Protein AF-A0A7Y4YP72-F1 (afdb_monomer)

Secondary structure (DSSP, 8-state):
-------------------PPPTHHHHHHHHHHHHHHTS---EEEGGGGGGEE----TTEEEEEEEEEE-TT-PBP-TTT--EESSS--TTSPPPEEEEEEEEEEEEEEEEEEE-STT-EEEEEE----SSS-GGGGGGSEEEE--HHHHHHHTPPP---GGG-EEEEEEEEEEEEES-EEEESSSTT-EEE-SEEEEEEEPPPEEEEEE-

Sequence (211 aa):
MKYFEIAIFLILAVVNTVVYAEGSKCDDLSSELSKRSQRPVPCYCGKSLSNLEVTTPQGLHVEAVCGLRDSSGRWIDLAKEHASLDHYDKDGNMLMGTIYLAGQIALTGSAGMVPSDSGTLSFSSKCDMPNEPAFLRNFCEFKLGSDADYNKLGGPKPSYERGMKCWWSLDISINFIDPIVSLDETDGAGTYARNIIVIKKSEPVFGACYQ

Solvent-accessible surface area (backbone atoms only — not comparable to full-atom values): 12197 Å² total; per-residue (Å²): 140,83,87,82,85,81,85,81,82,82,79,81,78,79,78,80,76,78,80,60,64,66,70,62,59,41,55,53,52,26,53,55,52,15,62,76,68,74,44,91,40,60,55,38,44,45,79,37,46,76,32,53,47,67,69,63,62,79,57,45,44,84,52,33,43,28,48,40,18,46,85,87,67,48,75,61,53,44,83,80,40,77,46,51,49,37,50,59,49,100,86,69,44,61,57,28,27,40,38,36,30,42,50,42,41,80,47,56,32,39,36,30,47,49,96,50,101,82,54,51,34,34,35,37,37,83,70,93,62,95,85,58,49,54,46,53,61,48,70,32,42,33,52,50,86,45,75,68,56,46,59,64,71,63,56,82,71,84,56,61,78,87,63,29,54,59,32,36,38,26,50,32,33,36,34,37,30,40,38,37,38,31,38,60,97,52,96,75,38,44,20,33,59,75,40,75,44,76,78,47,70,54,77,74,48,75,56,69,66,45,118

Structure (mmCIF, N/CA/C/O backbone):
data_AF-A0A7Y4YP72-F1
#
_entry.id   AF-A0A7Y4YP72-F1
#
loop_
_atom_site.group_PDB
_atom_site.id
_atom_site.type_symbol
_atom_site.label_atom_id
_atom_site.label_alt_id
_atom_site.label_comp_id
_atom_site.label_asym_id
_atom_site.label_entity_id
_atom_site.label_seq_id
_atom_site.pdbx_PDB_ins_code
_atom_site.Cartn_x
_atom_site.Cartn_y
_atom_site.Cartn_z
_atom_site.occupancy
_atom_site.B_iso_or_equiv
_atom_site.auth_seq_id
_atom_site.auth_comp_id
_atom_site.auth_asym_id
_atom_site.auth_atom_id
_atom_site.pdbx_PDB_model_num
ATOM 1 N N . MET A 1 1 ? -60.591 -38.729 -21.364 1.00 38.53 1 MET A N 1
ATOM 2 C CA . MET A 1 1 ? -59.134 -38.608 -21.145 1.00 38.53 1 MET A CA 1
ATOM 3 C C . MET A 1 1 ? -58.861 -37.233 -20.558 1.00 38.53 1 MET A C 1
ATOM 5 O O . MET A 1 1 ? -59.172 -36.253 -21.217 1.00 38.53 1 MET A O 1
ATOM 9 N N . LYS A 1 2 ? -58.400 -37.155 -19.304 1.00 35.50 2 LYS A N 1
ATOM 10 C CA . LYS A 1 2 ? -58.004 -35.903 -18.638 1.00 35.50 2 LYS A CA 1
ATOM 11 C C . LYS A 1 2 ? -56.477 -35.894 -18.569 1.00 35.50 2 LYS A C 1
ATOM 13 O O . LYS A 1 2 ? -55.914 -36.814 -17.983 1.00 35.50 2 LYS A O 1
ATOM 18 N N . TYR A 1 3 ? -55.836 -34.917 -19.200 1.00 42.16 3 TYR A N 1
ATOM 19 C CA . TYR A 1 3 ? -54.393 -34.711 -19.104 1.00 42.16 3 TYR A CA 1
ATOM 20 C C . TYR A 1 3 ? -54.093 -33.933 -17.820 1.00 42.16 3 TYR A C 1
ATOM 22 O O . TYR A 1 3 ? -54.729 -32.919 -17.542 1.00 42.16 3 TYR A O 1
ATOM 30 N N . PHE A 1 4 ? -53.182 -34.471 -17.014 1.00 43.34 4 PHE A N 1
ATOM 31 C CA . PHE A 1 4 ? -52.672 -33.872 -15.784 1.00 43.34 4 PHE A CA 1
ATOM 32 C C . PHE A 1 4 ? -51.409 -33.087 -16.164 1.00 43.34 4 PHE A C 1
ATOM 34 O O . PHE A 1 4 ? -50.413 -33.695 -16.551 1.00 43.34 4 PHE A O 1
ATOM 41 N N . GLU A 1 5 ? -51.453 -31.757 -16.107 1.00 45.88 5 GLU A N 1
ATOM 42 C CA . GLU A 1 5 ? -50.255 -30.924 -16.238 1.00 45.88 5 GLU A CA 1
ATOM 43 C C . GLU A 1 5 ? -49.560 -30.822 -14.877 1.00 45.88 5 GLU A C 1
ATOM 45 O O . GLU A 1 5 ? -50.151 -30.380 -13.891 1.00 45.88 5 GLU A O 1
ATOM 50 N N . ILE A 1 6 ? -48.302 -31.258 -14.815 1.00 50.72 6 ILE A N 1
ATOM 51 C CA . ILE A 1 6 ? -47.431 -31.089 -13.651 1.00 50.72 6 ILE A CA 1
ATOM 52 C C . ILE A 1 6 ? -46.574 -29.851 -13.916 1.00 50.72 6 ILE A C 1
ATOM 54 O O . ILE A 1 6 ? -45.672 -29.880 -14.751 1.00 50.72 6 ILE A O 1
ATOM 58 N N . ALA A 1 7 ? -46.859 -28.760 -13.207 1.00 49.06 7 ALA A N 1
ATOM 59 C CA . ALA A 1 7 ? -46.016 -27.571 -13.201 1.00 49.06 7 ALA A CA 1
ATOM 60 C C . ALA A 1 7 ? -44.779 -27.820 -12.320 1.00 49.06 7 ALA A C 1
ATOM 62 O O . ALA A 1 7 ? -44.888 -27.968 -11.102 1.00 49.06 7 ALA A O 1
ATOM 63 N N . ILE A 1 8 ? -43.597 -27.872 -12.936 1.00 50.47 8 ILE A N 1
ATOM 64 C CA . ILE A 1 8 ? -42.309 -27.941 -12.237 1.00 50.47 8 ILE A CA 1
ATOM 65 C C . ILE A 1 8 ? -41.886 -26.509 -11.894 1.00 50.47 8 ILE A C 1
ATOM 67 O O . ILE A 1 8 ? -41.457 -25.752 -12.762 1.00 50.47 8 ILE A O 1
ATOM 71 N N . PHE A 1 9 ? -42.006 -26.135 -10.621 1.00 46.00 9 PHE A N 1
ATOM 72 C CA . PHE A 1 9 ? -41.405 -24.911 -10.092 1.00 46.00 9 PHE A CA 1
ATOM 73 C C . PHE A 1 9 ? -39.895 -25.123 -9.924 1.00 46.00 9 PHE A C 1
ATOM 75 O O . PHE A 1 9 ? -39.442 -25.789 -8.995 1.00 46.00 9 PHE A O 1
ATOM 82 N N . LEU A 1 10 ? -39.111 -24.550 -10.837 1.00 40.81 10 LEU A N 1
ATOM 83 C CA . LEU A 1 10 ? -37.662 -24.421 -10.706 1.00 40.81 10 LEU A CA 1
ATOM 84 C C . LEU A 1 10 ? -37.359 -23.327 -9.673 1.00 40.81 10 LEU A C 1
ATOM 86 O O . LEU A 1 10 ? -37.404 -22.135 -9.970 1.00 40.81 10 LEU A O 1
ATOM 90 N N . ILE A 1 11 ? -37.070 -23.736 -8.439 1.00 52.22 11 ILE A N 1
ATOM 91 C CA . ILE A 1 11 ? -36.527 -22.847 -7.411 1.00 52.22 11 ILE A CA 1
ATOM 92 C C . ILE A 1 11 ? -35.049 -22.625 -7.753 1.00 52.22 11 ILE A C 1
ATOM 94 O O . ILE A 1 11 ? -34.207 -23.480 -7.479 1.00 52.22 11 ILE A O 1
ATOM 98 N N . LEU A 1 12 ? -34.725 -21.485 -8.374 1.00 42.19 12 LEU A N 1
ATOM 99 C CA . LEU A 1 12 ? -33.347 -20.997 -8.435 1.00 42.19 12 LEU A CA 1
ATOM 100 C C . LEU A 1 12 ? -32.916 -20.620 -7.013 1.00 42.19 12 LEU A C 1
ATOM 102 O O . LEU A 1 12 ? -33.231 -19.541 -6.513 1.00 42.19 12 LEU A O 1
ATOM 106 N N . ALA A 1 13 ? -32.198 -21.525 -6.351 1.00 46.31 13 ALA A N 1
ATOM 107 C CA . ALA A 1 13 ? -31.455 -21.197 -5.147 1.00 46.31 13 ALA A CA 1
ATOM 108 C C . ALA A 1 13 ? -30.316 -20.242 -5.533 1.00 46.31 13 ALA A C 1
ATOM 110 O O . ALA A 1 13 ? -29.291 -20.659 -6.070 1.00 46.31 13 ALA A O 1
ATOM 111 N N . VAL A 1 14 ? -30.509 -18.946 -5.284 1.00 45.19 14 VAL A N 1
ATOM 112 C CA . VAL A 1 14 ? -29.429 -17.957 -5.315 1.00 45.19 14 VAL A CA 1
ATOM 113 C C . VAL A 1 14 ? -28.539 -18.250 -4.111 1.00 45.19 14 VAL A C 1
ATOM 115 O O . VAL A 1 14 ? -28.816 -17.825 -2.990 1.00 45.19 14 VAL A O 1
ATOM 118 N N . VAL A 1 15 ? -27.500 -19.056 -4.322 1.00 43.84 15 VAL A N 1
ATOM 119 C CA . VAL A 1 15 ? -26.475 -19.298 -3.308 1.00 43.84 15 VAL A CA 1
ATOM 120 C C . VAL A 1 15 ? -25.632 -18.028 -3.221 1.00 43.84 15 VAL A C 1
ATOM 122 O O . VAL A 1 15 ? -24.674 -17.851 -3.966 1.00 43.84 15 VAL A O 1
ATOM 125 N N . ASN A 1 16 ? -26.008 -17.117 -2.322 1.00 40.22 16 ASN A N 1
ATOM 126 C CA . ASN A 1 16 ? -25.132 -16.029 -1.897 1.00 40.22 16 ASN A CA 1
ATOM 127 C C . ASN A 1 16 ? -23.992 -16.648 -1.081 1.00 40.22 16 ASN A C 1
ATOM 129 O O . ASN A 1 16 ? -24.070 -16.738 0.145 1.00 40.22 16 ASN A O 1
ATOM 133 N N . THR A 1 17 ? -22.941 -17.124 -1.748 1.00 43.38 17 THR A N 1
ATOM 134 C CA . THR A 1 17 ? -21.686 -17.438 -1.067 1.00 43.38 17 THR A CA 1
ATOM 135 C C . THR A 1 17 ? -21.068 -16.118 -0.634 1.00 43.38 17 THR A C 1
ATOM 137 O O . THR A 1 17 ? -20.345 -15.476 -1.392 1.00 43.38 17 THR A O 1
ATOM 140 N N . VAL A 1 18 ? -21.387 -15.682 0.584 1.00 42.56 18 VAL A N 1
ATOM 141 C CA . VAL A 1 18 ? -20.596 -14.658 1.257 1.00 42.56 18 VAL A CA 1
ATOM 142 C C . VAL A 1 18 ? -19.264 -15.322 1.577 1.00 42.56 18 VAL A C 1
ATOM 144 O O . VAL A 1 18 ? -19.146 -16.065 2.552 1.00 42.56 18 VAL A O 1
ATOM 147 N N . VAL A 1 19 ? -18.293 -15.147 0.684 1.00 42.16 19 VAL A N 1
ATOM 148 C CA . VAL A 1 19 ? -16.918 -15.596 0.893 1.00 42.16 19 VAL A CA 1
ATOM 149 C C . VAL A 1 19 ? -16.330 -14.671 1.953 1.00 42.16 19 VAL A C 1
ATOM 151 O O . VAL A 1 19 ? -15.772 -13.622 1.655 1.00 42.16 19 VAL A O 1
ATOM 154 N N . TYR A 1 20 ? -16.556 -15.012 3.219 1.00 47.16 20 TYR A N 1
ATOM 155 C CA . TYR A 1 20 ? -15.793 -14.441 4.317 1.00 47.16 20 TYR A CA 1
ATOM 156 C C . TYR A 1 20 ? -14.368 -14.980 4.192 1.00 47.16 20 TYR A C 1
ATOM 158 O O . TYR A 1 20 ? -14.180 -16.194 4.138 1.00 47.16 20 TYR A O 1
ATOM 166 N N . ALA A 1 21 ? -13.387 -14.084 4.117 1.00 46.00 21 ALA A N 1
ATOM 167 C CA . ALA A 1 21 ? -11.979 -14.450 4.173 1.00 46.00 21 ALA A CA 1
ATOM 168 C C . ALA A 1 21 ? -11.681 -15.333 5.401 1.00 46.00 21 ALA A C 1
ATOM 170 O O . ALA A 1 21 ? -12.278 -15.154 6.469 1.00 46.00 21 ALA A O 1
ATOM 171 N N . GLU A 1 22 ? -10.779 -16.303 5.233 1.00 55.03 22 GLU A N 1
ATOM 172 C CA . GLU A 1 22 ? -10.378 -17.251 6.274 1.00 55.03 22 GLU A CA 1
ATOM 173 C C . GLU A 1 22 ? -9.707 -16.520 7.448 1.00 55.03 22 GLU A C 1
ATOM 175 O O . GLU A 1 22 ? -8.782 -15.730 7.260 1.00 55.03 22 GLU A O 1
ATOM 180 N N . GLY A 1 23 ? -10.133 -16.812 8.684 1.00 60.12 23 GLY A N 1
ATOM 181 C CA . GLY A 1 23 ? -9.561 -16.212 9.901 1.00 60.12 23 GLY A CA 1
ATOM 182 C C . GLY A 1 23 ? -8.045 -16.413 10.068 1.00 60.12 23 GLY A C 1
ATOM 183 O O . GLY A 1 23 ? -7.411 -15.642 10.782 1.00 60.12 23 GLY A O 1
ATOM 184 N N . SER A 1 24 ? -7.455 -17.372 9.346 1.00 70.62 24 SER A N 1
ATOM 185 C CA . SER A 1 24 ? -6.017 -17.668 9.333 1.00 70.62 24 SER A CA 1
ATOM 186 C C . SER A 1 24 ? -5.148 -16.468 8.945 1.00 70.62 24 SER A C 1
ATOM 188 O O . SER A 1 24 ? -4.101 -16.262 9.554 1.00 70.62 24 SER A O 1
ATOM 190 N N . LYS A 1 25 ? -5.582 -15.620 7.997 1.00 71.19 25 LYS A N 1
ATOM 191 C CA . LYS A 1 25 ? -4.775 -14.456 7.584 1.00 71.19 25 LYS A CA 1
ATOM 192 C C . LYS A 1 25 ? -4.643 -13.399 8.680 1.00 71.19 25 LYS A C 1
ATOM 194 O O . LYS A 1 25 ? -3.589 -12.775 8.794 1.00 71.19 25 LYS A O 1
ATOM 199 N N . CYS A 1 26 ? -5.686 -13.198 9.486 1.00 82.88 26 CYS A N 1
ATOM 200 C CA . CYS A 1 26 ? -5.628 -12.271 10.618 1.00 82.88 26 CYS A CA 1
ATOM 201 C C . CYS A 1 26 ? -4.643 -12.754 11.684 1.00 82.88 26 CYS A C 1
ATOM 203 O O . CYS A 1 26 ? -3.882 -11.946 12.215 1.00 82.88 26 CYS A O 1
ATOM 205 N N . ASP A 1 27 ? -4.640 -14.055 11.973 1.00 82.38 27 ASP A N 1
ATOM 206 C CA . ASP A 1 27 ? -3.751 -14.648 12.973 1.00 82.38 27 ASP A CA 1
ATOM 207 C C . ASP A 1 27 ? -2.282 -14.557 12.537 1.00 82.38 27 ASP A C 1
ATOM 209 O O . ASP A 1 27 ? -1.423 -14.151 13.326 1.00 82.38 27 ASP A O 1
ATOM 213 N N . ASP A 1 28 ? -1.999 -14.851 11.265 1.00 83.19 28 ASP A N 1
ATOM 214 C CA . ASP A 1 28 ? -0.654 -14.748 10.693 1.00 83.19 28 ASP A CA 1
ATOM 215 C C . ASP A 1 28 ? -0.127 -13.303 10.743 1.00 83.19 28 ASP A C 1
ATOM 217 O O . ASP A 1 28 ? 0.968 -13.053 11.261 1.00 83.19 28 ASP A O 1
ATOM 221 N N . LEU A 1 29 ? -0.926 -12.338 10.270 1.00 81.38 29 LEU A N 1
ATOM 222 C CA . LEU A 1 29 ? -0.564 -10.916 10.261 1.00 81.38 29 LEU A CA 1
ATOM 223 C C . LEU A 1 29 ? -0.422 -10.354 11.679 1.00 81.38 29 LEU A C 1
ATOM 225 O O . LEU A 1 29 ? 0.556 -9.664 11.979 1.00 81.38 29 LEU A O 1
ATOM 229 N N . SER A 1 30 ? -1.359 -10.678 12.574 1.00 83.94 30 SER A N 1
ATOM 230 C CA . SER A 1 30 ? -1.285 -10.280 13.982 1.00 83.94 30 SER A CA 1
ATOM 231 C C . SER A 1 30 ? -0.013 -10.813 14.634 1.00 83.94 30 SER A C 1
ATOM 233 O O . SER A 1 30 ? 0.691 -10.062 15.313 1.00 83.94 30 SER A O 1
ATOM 235 N N . SER A 1 31 ? 0.333 -12.081 14.397 1.00 84.31 31 SER A N 1
ATOM 236 C CA . SER A 1 31 ? 1.541 -12.708 14.939 1.00 84.31 31 SER A CA 1
ATOM 237 C C . SER A 1 31 ? 2.815 -12.029 14.437 1.00 84.31 31 SER A C 1
ATOM 239 O O . SER A 1 31 ? 3.716 -11.731 15.228 1.00 84.31 31 SER A O 1
ATOM 241 N N . GLU A 1 32 ? 2.895 -11.729 13.139 1.00 84.06 32 GLU A N 1
ATOM 242 C CA . GLU A 1 32 ? 4.040 -11.029 12.554 1.00 84.06 32 GLU A CA 1
ATOM 243 C C . GLU A 1 32 ? 4.217 -9.625 13.151 1.00 84.06 32 GLU A C 1
ATOM 245 O O . GLU A 1 32 ? 5.300 -9.278 13.636 1.00 84.06 32 GLU A O 1
ATOM 250 N N . LEU A 1 33 ? 3.147 -8.830 13.170 1.00 82.19 33 LEU A N 1
ATOM 251 C CA . LEU A 1 33 ? 3.175 -7.464 13.695 1.00 82.19 33 LEU A CA 1
ATOM 252 C C . LEU A 1 33 ? 3.440 -7.439 15.204 1.00 82.19 33 LEU A C 1
ATOM 254 O O . LEU A 1 33 ? 4.159 -6.565 15.703 1.00 82.19 33 LEU A O 1
ATOM 258 N N . SER A 1 34 ? 2.928 -8.427 15.938 1.00 84.31 34 SER A N 1
ATOM 259 C CA . SER A 1 34 ? 3.156 -8.540 17.379 1.00 84.31 34 SER A CA 1
ATOM 260 C C . SER A 1 34 ? 4.609 -8.871 17.714 1.00 84.31 34 SER A C 1
ATOM 262 O O . SER A 1 34 ? 5.154 -8.349 18.686 1.00 84.31 34 SER A O 1
ATOM 264 N N . LYS A 1 35 ? 5.284 -9.682 16.885 1.00 85.19 35 LYS A N 1
ATOM 265 C CA . LYS A 1 35 ? 6.726 -9.947 17.027 1.00 85.19 35 LYS A CA 1
ATO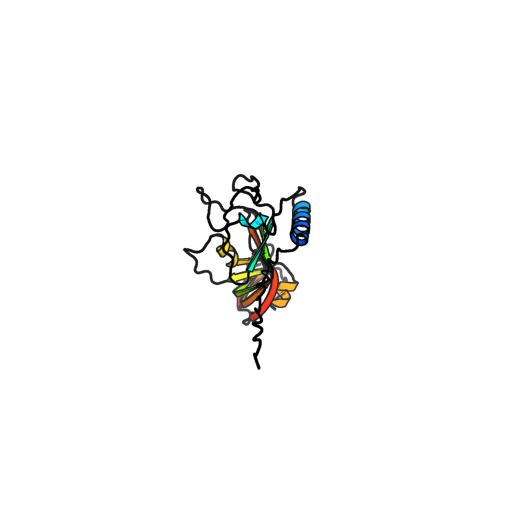M 266 C C . LYS A 1 35 ? 7.555 -8.686 16.810 1.00 85.19 35 LYS A C 1
ATOM 268 O O . LYS A 1 35 ? 8.462 -8.420 17.594 1.00 85.19 35 LYS A O 1
ATOM 273 N N . ARG A 1 36 ? 7.232 -7.897 15.779 1.00 79.31 36 ARG A N 1
ATOM 274 C CA . ARG A 1 36 ? 7.950 -6.648 15.469 1.00 79.31 36 ARG A CA 1
ATOM 275 C C . ARG A 1 36 ? 7.774 -5.597 16.565 1.00 79.31 36 ARG A C 1
ATOM 277 O O . ARG A 1 36 ? 8.739 -4.952 16.955 1.00 79.31 36 ARG A O 1
ATOM 284 N N . SER A 1 37 ? 6.555 -5.450 17.078 1.00 78.06 37 SER A N 1
ATOM 285 C CA . SER A 1 37 ? 6.216 -4.452 18.102 1.00 78.06 37 SER A CA 1
ATOM 286 C C . SER A 1 37 ? 6.459 -4.913 19.545 1.00 78.06 37 SER A C 1
ATOM 288 O O . SER A 1 37 ? 6.296 -4.121 20.474 1.00 78.06 37 SER A O 1
ATOM 290 N N . GLN A 1 38 ? 6.832 -6.183 19.745 1.00 84.62 38 GLN A N 1
ATOM 291 C CA . GLN A 1 38 ? 6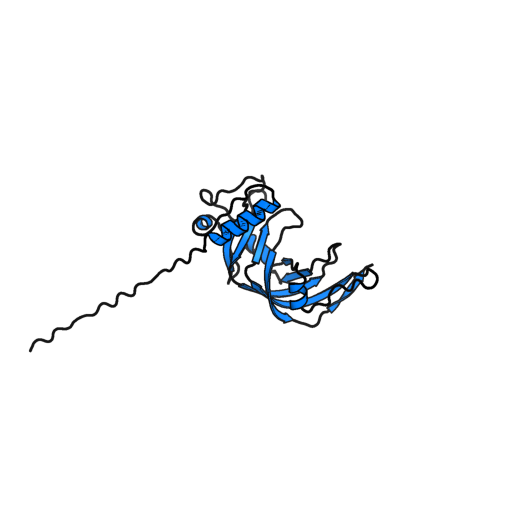.979 -6.837 21.052 1.00 84.62 38 GLN A CA 1
ATOM 292 C C . GLN A 1 38 ? 5.714 -6.768 21.932 1.00 84.62 38 GLN A C 1
ATOM 294 O O . GLN A 1 38 ? 5.793 -6.877 23.158 1.00 84.62 38 GLN A O 1
ATOM 299 N N . ARG A 1 39 ? 4.536 -6.564 21.329 1.00 83.56 39 ARG A N 1
ATOM 300 C CA . ARG A 1 39 ? 3.240 -6.445 22.014 1.00 83.56 39 ARG A CA 1
ATOM 301 C C . ARG A 1 39 ? 2.123 -7.012 21.138 1.00 83.56 39 ARG A C 1
ATOM 303 O O . ARG A 1 39 ? 2.249 -6.945 19.924 1.00 83.56 39 ARG A O 1
ATOM 310 N N . PRO A 1 40 ? 1.016 -7.515 21.711 1.00 86.50 40 PRO A N 1
ATOM 311 C CA . PRO A 1 40 ? -0.136 -7.926 20.915 1.00 86.50 40 PRO A CA 1
ATOM 312 C C . PRO A 1 40 ? -0.688 -6.767 20.076 1.00 86.50 40 PRO A C 1
ATOM 314 O O . PRO A 1 40 ? -0.967 -5.689 20.610 1.00 86.50 40 PRO A O 1
ATOM 317 N N . VAL A 1 41 ? -0.857 -7.000 18.775 1.00 89.06 41 VAL A N 1
ATOM 318 C CA . VAL A 1 41 ? -1.457 -6.052 17.827 1.00 89.06 41 VAL A CA 1
ATOM 319 C C . VAL A 1 41 ? -2.853 -6.549 17.436 1.00 89.06 41 VAL A C 1
ATOM 321 O O . VAL A 1 41 ? -2.958 -7.646 16.878 1.00 89.06 41 VAL A O 1
ATOM 324 N N . PRO A 1 42 ? -3.925 -5.781 17.715 1.00 91.50 42 PRO A N 1
ATOM 325 C CA . PRO A 1 42 ? -5.281 -6.171 17.341 1.00 91.50 42 PRO A CA 1
ATOM 326 C C . PRO A 1 42 ? -5.431 -6.199 15.818 1.00 91.50 42 PRO A C 1
ATOM 328 O O . PRO A 1 42 ? -4.927 -5.308 15.137 1.00 91.50 42 PRO A O 1
ATOM 331 N N . CYS A 1 43 ? -6.141 -7.197 15.297 1.00 92.94 43 CYS A N 1
ATOM 332 C CA . CYS A 1 43 ? -6.447 -7.335 13.876 1.00 92.94 43 CYS A CA 1
ATOM 333 C C . CYS A 1 43 ? -7.928 -7.653 13.672 1.00 92.94 43 CYS A C 1
ATOM 335 O O . CYS A 1 43 ? -8.531 -8.385 14.457 1.00 92.94 43 CYS A O 1
ATOM 337 N N . TYR A 1 44 ? -8.491 -7.111 12.598 1.00 93.12 44 TYR A N 1
ATOM 338 C CA . TYR A 1 44 ? -9.892 -7.245 12.222 1.00 93.12 44 TYR A CA 1
ATOM 339 C C . TYR A 1 44 ? -9.986 -7.843 10.819 1.00 93.12 44 TYR A C 1
ATOM 341 O O . TYR A 1 44 ? -9.302 -7.389 9.902 1.00 93.12 44 TYR A O 1
ATOM 349 N N . CYS A 1 45 ? -10.838 -8.857 10.668 1.00 91.25 45 CYS A N 1
ATOM 350 C CA . CYS A 1 45 ? -11.113 -9.563 9.416 1.00 91.25 45 CYS A CA 1
ATOM 351 C C . CYS A 1 45 ? -12.611 -9.882 9.286 1.00 91.25 45 CYS A C 1
ATOM 353 O O . CYS A 1 45 ? -13.375 -9.856 10.264 1.00 91.25 45 CYS A O 1
ATOM 355 N N . GLY A 1 46 ? -13.045 -10.225 8.071 1.00 86.69 46 GLY A N 1
ATOM 356 C CA . GLY A 1 46 ? -14.408 -10.686 7.800 1.00 86.69 46 GLY A CA 1
ATOM 357 C C . GLY A 1 46 ? -15.470 -9.683 8.259 1.00 86.69 46 GLY A C 1
ATOM 358 O O . GLY A 1 46 ? -15.407 -8.505 7.924 1.00 86.69 46 GLY A O 1
ATOM 359 N N . LYS A 1 47 ? -16.454 -10.134 9.052 1.00 86.25 47 LYS A N 1
ATOM 360 C CA . LYS A 1 47 ? -17.583 -9.286 9.488 1.00 86.25 47 LYS A CA 1
ATOM 361 C C . LYS A 1 47 ? -17.166 -8.047 10.278 1.00 86.25 47 LYS A C 1
ATOM 363 O O . LYS A 1 47 ? -17.860 -7.047 10.199 1.00 86.25 47 LYS A O 1
ATOM 368 N N . SER A 1 48 ? -16.059 -8.100 11.019 1.00 86.62 48 SER A N 1
ATOM 369 C CA . SER A 1 48 ? -15.594 -6.946 11.804 1.00 86.62 48 SER A CA 1
ATOM 370 C C . SER A 1 48 ? -15.169 -5.757 10.935 1.00 86.62 48 SER A C 1
ATOM 372 O O . SER A 1 48 ? -15.183 -4.626 11.404 1.00 86.62 48 SER A O 1
ATOM 374 N N . LEU A 1 49 ? -14.878 -5.985 9.651 1.00 92.81 49 LEU A N 1
ATOM 375 C CA . LEU A 1 49 ? -14.557 -4.927 8.697 1.00 92.81 49 LEU A CA 1
ATOM 376 C C . LEU A 1 49 ? -15.786 -4.135 8.229 1.00 92.81 49 LEU A C 1
ATOM 378 O O . LEU A 1 49 ? -15.620 -3.129 7.553 1.00 92.81 49 LEU A O 1
ATOM 382 N N . SER A 1 50 ? -17.016 -4.531 8.584 1.00 92.25 50 SER A N 1
ATOM 383 C CA . SER A 1 50 ? -18.225 -3.812 8.150 1.00 92.25 50 SER A CA 1
ATOM 384 C C . SER A 1 50 ? -18.334 -2.389 8.701 1.00 92.25 50 SER A C 1
ATOM 386 O O . SER A 1 50 ? -19.124 -1.605 8.190 1.00 92.25 50 SER A O 1
ATOM 388 N N . ASN A 1 51 ? -17.584 -2.079 9.760 1.00 95.38 51 ASN A N 1
ATOM 389 C CA . ASN A 1 51 ? -17.514 -0.747 10.356 1.00 95.38 51 ASN A CA 1
ATOM 390 C C . ASN A 1 51 ? -16.343 0.087 9.810 1.00 95.38 51 ASN A C 1
ATOM 392 O O . ASN A 1 51 ? -16.090 1.179 10.315 1.00 95.38 51 ASN A O 1
ATOM 396 N N . LEU A 1 52 ? -15.616 -0.424 8.812 1.00 96.31 52 LEU A N 1
ATOM 397 C CA . LEU A 1 52 ? -14.581 0.320 8.115 1.00 96.31 52 LEU A CA 1
ATOM 398 C C . LEU A 1 52 ? -15.132 0.888 6.807 1.00 96.31 52 LEU A C 1
ATOM 400 O O . LEU A 1 52 ? -15.499 0.146 5.897 1.00 96.31 52 LEU A O 1
ATOM 404 N N . GLU A 1 53 ? -15.115 2.206 6.695 1.00 96.56 53 GLU A N 1
ATOM 405 C CA . GLU A 1 53 ? -15.309 2.915 5.439 1.00 96.56 53 GLU A CA 1
ATOM 406 C C . GLU A 1 53 ? -13.962 3.069 4.725 1.00 96.56 53 GLU A C 1
ATOM 408 O O . GLU A 1 53 ? -13.013 3.660 5.249 1.00 96.56 53 GLU A O 1
ATOM 413 N N . VAL A 1 54 ? -13.872 2.497 3.527 1.00 95.56 54 VAL A N 1
ATOM 414 C CA . VAL A 1 54 ? -12.673 2.550 2.694 1.00 95.56 54 VAL A CA 1
ATOM 415 C C . VAL A 1 54 ? -13.025 2.305 1.232 1.00 95.56 54 VAL A C 1
ATOM 417 O O . VAL A 1 54 ? -13.616 1.283 0.870 1.00 95.56 54 VAL A O 1
ATOM 420 N N . THR A 1 55 ? -12.603 3.222 0.373 1.00 94.38 55 THR A N 1
ATOM 421 C CA . THR A 1 55 ? -12.698 3.089 -1.073 1.00 94.38 55 THR A CA 1
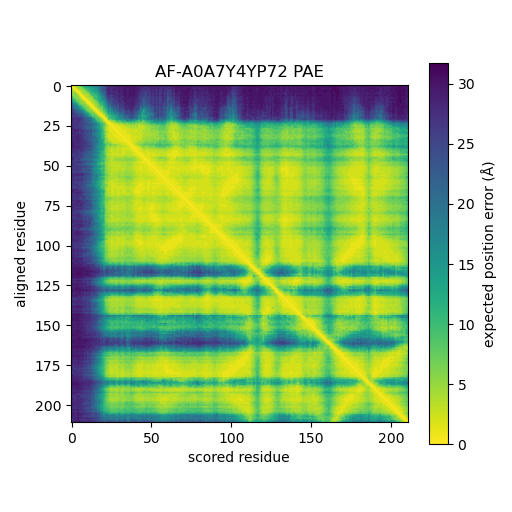ATOM 422 C C . THR A 1 55 ? -11.426 2.428 -1.566 1.00 94.38 55 THR A C 1
ATOM 424 O O . THR A 1 55 ? -10.324 2.954 -1.420 1.00 94.38 55 THR A O 1
ATOM 427 N N . THR A 1 56 ? -11.573 1.251 -2.167 1.00 92.94 56 THR A N 1
ATOM 428 C CA . THR A 1 56 ? -10.446 0.508 -2.733 1.00 92.94 56 THR A CA 1
ATOM 429 C C . THR A 1 56 ? -10.437 0.623 -4.253 1.00 92.94 56 THR A C 1
ATOM 431 O O . THR A 1 56 ? -11.501 0.750 -4.870 1.00 92.94 56 THR A O 1
ATOM 434 N N . PRO A 1 57 ? -9.254 0.576 -4.887 1.00 91.44 57 PRO A N 1
ATOM 435 C CA . PRO A 1 57 ? -9.189 0.490 -6.332 1.00 91.44 57 PRO A CA 1
ATOM 436 C C . PRO A 1 57 ? -9.895 -0.763 -6.860 1.00 91.44 57 PRO A C 1
ATOM 438 O O . PRO A 1 57 ? -9.914 -1.809 -6.206 1.00 91.44 57 PRO A O 1
ATOM 441 N N . GLN A 1 58 ? -10.431 -0.686 -8.079 1.00 90.88 58 GLN A N 1
ATOM 442 C CA . GLN A 1 58 ? -11.092 -1.831 -8.701 1.00 90.88 58 GLN A CA 1
ATOM 443 C C . GLN A 1 58 ? -10.148 -3.043 -8.773 1.00 90.88 58 GLN A C 1
ATOM 445 O O . GLN A 1 58 ? -9.016 -2.935 -9.238 1.00 90.88 58 GLN A O 1
ATOM 450 N N . GLY A 1 59 ? -10.648 -4.209 -8.353 1.00 92.31 59 GLY A N 1
ATOM 451 C CA . GLY A 1 59 ? -9.878 -5.457 -8.316 1.00 92.31 59 GLY A CA 1
ATOM 452 C C . GLY A 1 59 ? -9.224 -5.751 -6.965 1.00 92.31 59 GLY A C 1
ATOM 453 O O . GLY A 1 59 ? -8.700 -6.851 -6.785 1.00 92.31 59 GLY A O 1
ATOM 454 N N . LEU A 1 60 ? -9.314 -4.819 -6.012 1.00 94.31 60 LEU A N 1
ATOM 455 C CA . LEU A 1 60 ? -8.878 -4.998 -4.633 1.00 94.31 60 LEU A CA 1
ATOM 456 C C . LEU A 1 60 ? -10.064 -4.982 -3.667 1.00 94.31 60 LEU A C 1
ATOM 458 O O . LEU A 1 60 ? -11.112 -4.406 -3.948 1.00 94.31 60 LEU A O 1
ATOM 462 N N . HIS A 1 61 ? -9.886 -5.624 -2.518 1.00 93.88 61 HIS A N 1
ATOM 463 C CA . HIS A 1 61 ? -10.775 -5.503 -1.366 1.00 93.88 61 HIS A CA 1
ATOM 464 C C . HIS A 1 61 ? -9.975 -5.664 -0.076 1.00 93.88 61 HIS A C 1
ATOM 466 O O . HIS A 1 61 ? -8.949 -6.345 -0.059 1.00 93.88 61 HIS A O 1
ATOM 472 N N . VAL A 1 62 ? -10.433 -5.037 1.008 1.00 94.31 62 VAL A N 1
ATOM 473 C CA . VAL A 1 62 ? -9.790 -5.180 2.320 1.00 94.31 62 VAL A CA 1
ATOM 474 C C . VAL A 1 62 ? -10.084 -6.561 2.883 1.00 94.31 62 VAL A C 1
ATOM 476 O O . VAL A 1 62 ? -11.241 -6.956 3.015 1.00 94.31 62 VAL A O 1
ATOM 479 N N . GLU A 1 63 ? -9.024 -7.278 3.234 1.00 93.19 63 GLU A N 1
ATOM 480 C CA . GLU A 1 63 ? -9.119 -8.605 3.836 1.00 93.19 63 GLU A CA 1
ATOM 481 C C . GLU A 1 63 ? -8.751 -8.587 5.321 1.00 93.19 63 GLU A C 1
ATOM 483 O O . GLU A 1 63 ? -9.367 -9.308 6.109 1.00 93.19 63 GLU A O 1
ATOM 488 N N . ALA A 1 64 ? -7.807 -7.728 5.718 1.00 93.81 64 ALA A N 1
ATOM 489 C CA . ALA A 1 64 ? -7.431 -7.550 7.113 1.00 93.81 64 ALA A CA 1
ATOM 490 C C . ALA A 1 64 ? -7.025 -6.108 7.418 1.00 93.81 64 ALA A C 1
ATOM 492 O O . ALA A 1 64 ? -6.438 -5.418 6.584 1.00 93.81 64 ALA A O 1
ATOM 493 N N . VAL A 1 65 ? -7.292 -5.673 8.647 1.00 95.00 65 VAL A N 1
ATOM 494 C CA . VAL A 1 65 ? -6.843 -4.382 9.178 1.00 95.00 65 VAL A CA 1
ATOM 495 C C . VAL A 1 65 ? -6.250 -4.627 10.545 1.00 95.00 65 VAL A C 1
ATOM 497 O O . VAL A 1 65 ? -6.942 -5.058 11.465 1.00 95.00 65 VAL A O 1
ATOM 500 N N . CYS A 1 66 ? -4.966 -4.351 10.679 1.00 93.44 66 CYS A N 1
ATOM 501 C CA . CYS A 1 66 ? -4.220 -4.579 11.894 1.00 93.44 66 CYS A CA 1
ATOM 502 C C . CYS A 1 66 ? -3.719 -3.270 12.465 1.00 93.44 66 CYS A C 1
ATOM 504 O O . CYS A 1 66 ? -3.262 -2.376 11.760 1.00 93.44 66 CYS A O 1
ATOM 506 N N . GLY A 1 67 ? -3.775 -3.186 13.780 1.00 92.62 67 GLY A N 1
ATOM 507 C CA . GLY A 1 67 ? -3.202 -2.094 14.517 1.00 92.62 67 GLY A CA 1
ATOM 508 C C . GLY A 1 67 ? -3.806 -0.723 14.201 1.00 92.62 67 GLY A C 1
ATOM 509 O O . GLY A 1 67 ? -3.073 0.264 14.193 1.00 92.62 67 GLY A O 1
ATOM 510 N N . LEU A 1 68 ? -5.117 -0.658 13.965 1.00 94.69 68 LEU A N 1
ATOM 511 C CA . LEU A 1 68 ? -5.796 0.595 13.658 1.00 94.69 68 LEU A CA 1
ATOM 512 C C . LEU A 1 68 ? -5.791 1.542 14.869 1.00 94.69 68 LEU A C 1
ATOM 514 O O . LEU A 1 68 ? -6.271 1.172 15.946 1.00 94.69 68 LEU A O 1
ATOM 518 N N . ARG A 1 69 ? -5.263 2.755 14.701 1.00 94.19 69 ARG A N 1
ATOM 519 C CA . ARG A 1 69 ? -5.181 3.789 15.740 1.00 94.19 69 ARG A CA 1
ATOM 520 C C . ARG A 1 69 ? -5.595 5.153 15.213 1.00 94.19 69 ARG A C 1
ATOM 522 O O . ARG A 1 69 ? -5.412 5.447 14.036 1.00 94.19 69 ARG A O 1
ATOM 529 N N . ASP A 1 70 ? -6.103 5.989 16.108 1.00 93.25 70 ASP A N 1
ATOM 530 C CA . ASP A 1 70 ? -6.239 7.422 15.845 1.00 93.25 70 ASP A CA 1
ATOM 531 C C . ASP A 1 70 ? -4.915 8.176 16.070 1.00 93.25 70 ASP A C 1
ATOM 533 O O . ASP A 1 70 ? -3.916 7.608 16.522 1.00 93.25 70 ASP A O 1
ATOM 537 N N . SER A 1 71 ? -4.917 9.474 15.765 1.00 89.44 71 SER A N 1
ATOM 538 C CA . SER A 1 71 ? -3.773 10.386 15.909 1.00 89.44 71 SER A CA 1
ATOM 539 C C . SER A 1 71 ? -3.262 10.530 17.349 1.00 89.44 71 SER A C 1
ATOM 541 O O . SER A 1 71 ? -2.117 10.917 17.562 1.00 89.44 71 SER A O 1
ATOM 543 N N . SER A 1 72 ? -4.066 10.166 18.355 1.00 90.56 72 SER A N 1
ATOM 544 C CA . SER A 1 72 ? -3.633 10.122 19.759 1.00 90.56 72 SER A CA 1
ATOM 545 C C . SER A 1 72 ? -2.920 8.813 20.129 1.00 90.56 72 SER A C 1
ATOM 547 O O . SER A 1 72 ? -2.440 8.652 21.253 1.00 90.56 72 SER A O 1
ATOM 549 N N . GLY A 1 73 ? -2.858 7.856 19.197 1.00 90.25 73 GLY A N 1
ATOM 550 C CA . GLY A 1 73 ? -2.307 6.522 19.403 1.00 90.25 73 GLY A CA 1
ATOM 551 C C . GLY A 1 73 ? -3.278 5.544 20.069 1.00 90.25 73 GLY A C 1
ATOM 552 O O . GLY A 1 73 ? -2.876 4.424 20.403 1.00 90.25 73 GLY A O 1
ATOM 553 N N . ARG A 1 74 ? -4.547 5.923 20.265 1.00 93.38 74 ARG A N 1
ATOM 554 C CA . ARG A 1 74 ? -5.568 5.037 20.834 1.00 93.38 74 ARG A CA 1
ATOM 555 C C . ARG A 1 74 ? -5.989 4.007 19.791 1.00 93.38 74 ARG A C 1
ATOM 557 O O . ARG A 1 74 ? -6.278 4.350 18.649 1.00 93.38 74 ARG A O 1
ATOM 564 N N . TRP A 1 75 ? -6.067 2.744 20.203 1.00 93.38 75 TRP A N 1
ATOM 565 C CA . TRP A 1 75 ? -6.608 1.671 19.370 1.00 93.38 75 TRP A CA 1
ATOM 566 C C . TRP A 1 75 ? -8.092 1.883 19.064 1.00 93.38 75 TRP A C 1
ATOM 568 O O . TRP A 1 75 ? -8.873 2.211 19.958 1.00 93.38 75 TRP A O 1
ATOM 578 N N . ILE A 1 76 ? -8.470 1.613 17.819 1.00 94.62 76 ILE A N 1
ATOM 579 C CA . ILE A 1 76 ? -9.861 1.599 17.370 1.00 94.62 76 ILE A CA 1
ATOM 580 C C . ILE A 1 76 ? -10.373 0.157 17.384 1.00 94.62 76 ILE A C 1
ATOM 582 O O . ILE A 1 76 ? -9.736 -0.749 16.835 1.00 94.62 76 ILE A O 1
ATOM 586 N N . ASP A 1 77 ? -11.528 -0.055 18.018 1.00 93.94 77 ASP A N 1
ATOM 587 C CA . ASP A 1 77 ? -12.223 -1.342 18.027 1.00 93.94 77 ASP A CA 1
ATOM 588 C C . ASP A 1 77 ? -13.277 -1.403 16.920 1.00 93.94 77 ASP A C 1
ATOM 590 O O . ASP A 1 77 ? -14.422 -1.007 17.131 1.00 93.94 77 ASP A O 1
ATOM 594 N N . LEU A 1 78 ? -12.916 -1.935 15.744 1.00 94.50 78 LEU A N 1
ATOM 595 C CA . LEU A 1 78 ? -13.845 -2.062 14.611 1.00 94.50 78 LEU A CA 1
ATOM 596 C C . LEU A 1 78 ? -15.028 -2.999 14.895 1.00 94.50 78 LEU A C 1
ATOM 598 O O . LEU A 1 78 ? -16.009 -2.981 14.159 1.00 94.50 78 LEU A O 1
ATOM 602 N N . ALA A 1 79 ? -15.011 -3.793 15.972 1.00 90.75 79 ALA A N 1
ATOM 603 C CA . ALA A 1 79 ? -16.202 -4.537 16.376 1.00 90.75 79 ALA A CA 1
ATOM 604 C C . ALA A 1 79 ? -17.289 -3.633 16.992 1.00 90.75 79 ALA A C 1
ATOM 606 O O . ALA A 1 79 ? -18.438 -4.061 17.113 1.00 90.75 79 ALA A O 1
ATOM 607 N N . LYS A 1 80 ? -16.940 -2.404 17.399 1.00 92.62 80 LYS A N 1
ATOM 608 C CA . LYS A 1 80 ? -17.821 -1.480 18.136 1.00 92.62 80 LYS A CA 1
ATOM 609 C C . LYS A 1 80 ? -17.917 -0.088 17.520 1.00 92.62 80 LYS A C 1
ATOM 611 O O . LYS A 1 80 ? -18.941 0.570 17.678 1.00 92.62 80 LYS A O 1
ATOM 616 N N . GLU A 1 81 ? -16.853 0.369 16.877 1.00 94.81 81 GLU A N 1
ATOM 617 C CA . GLU A 1 81 ? -16.680 1.740 16.410 1.00 94.81 81 GLU A CA 1
ATOM 618 C C . GLU A 1 81 ? -16.581 1.774 14.884 1.00 94.81 81 GLU A C 1
ATOM 620 O O . GLU A 1 81 ? -15.941 0.917 14.274 1.00 94.81 81 GLU A O 1
ATOM 625 N N . HIS A 1 82 ? -17.199 2.789 14.279 1.00 94.50 82 HIS A N 1
ATOM 626 C CA . HIS A 1 82 ? -17.010 3.106 12.868 1.00 94.50 82 HIS A CA 1
ATOM 627 C C . HIS A 1 82 ? -15.709 3.887 12.667 1.00 94.50 82 HIS A C 1
ATOM 629 O O . HIS A 1 82 ? -15.413 4.804 13.436 1.00 94.50 82 HIS A O 1
ATOM 635 N N . ALA A 1 83 ? -14.970 3.567 11.609 1.00 94.88 83 ALA A N 1
ATOM 636 C CA . ALA A 1 83 ? -13.740 4.246 11.227 1.00 94.88 83 ALA A CA 1
ATOM 637 C C . ALA A 1 83 ? -13.704 4.469 9.715 1.00 94.88 83 ALA A C 1
ATOM 639 O O . ALA A 1 83 ? -14.209 3.642 8.963 1.00 94.88 83 ALA A O 1
ATOM 640 N N . SER A 1 84 ? -13.081 5.561 9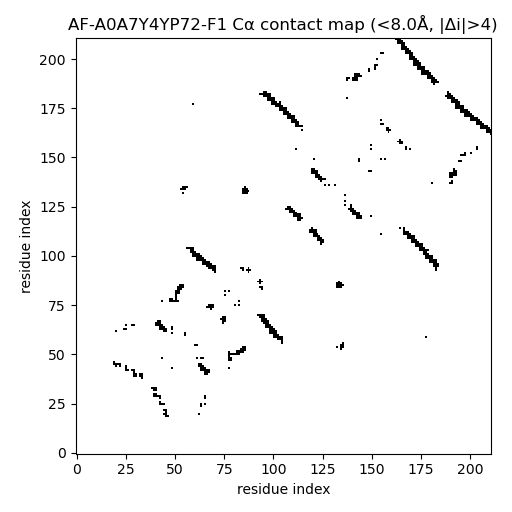.273 1.00 95.06 84 SER A N 1
ATOM 641 C CA . SER A 1 84 ? -12.946 5.887 7.852 1.00 95.06 84 SER A CA 1
ATOM 642 C C . SER A 1 84 ? -11.479 6.089 7.493 1.00 95.06 84 SER A C 1
ATOM 644 O O . SER A 1 84 ? -10.764 6.796 8.203 1.00 95.06 84 SER A O 1
ATOM 646 N N . LEU A 1 85 ? -11.032 5.458 6.406 1.00 95.00 85 LEU A N 1
ATOM 647 C CA . LEU A 1 85 ? -9.719 5.706 5.791 1.00 95.00 85 LEU A CA 1
ATOM 648 C C . LEU A 1 85 ? -9.806 6.702 4.628 1.00 95.00 85 LEU A C 1
ATOM 650 O O . LEU A 1 85 ? -8.785 7.189 4.144 1.00 95.00 85 LEU A O 1
ATOM 654 N N . ASP A 1 86 ? -11.021 7.012 4.180 1.00 93.81 86 ASP A N 1
ATOM 655 C CA . ASP A 1 86 ? -11.277 7.903 3.050 1.00 93.81 86 ASP A CA 1
ATOM 656 C C . ASP A 1 86 ? -11.289 9.381 3.454 1.00 93.81 86 ASP A C 1
ATOM 658 O O . ASP A 1 86 ? -11.151 10.263 2.599 1.00 93.81 86 ASP A O 1
ATOM 662 N N . HIS A 1 87 ? -11.409 9.651 4.755 1.00 91.31 87 HIS A N 1
ATOM 663 C CA . HIS A 1 87 ? -11.539 10.983 5.322 1.00 91.31 87 HIS A CA 1
ATOM 664 C C . HIS A 1 87 ? -10.496 11.238 6.409 1.00 91.31 87 HIS A C 1
ATOM 666 O O . HIS A 1 87 ? -10.214 10.379 7.242 1.00 91.31 87 HIS A O 1
ATOM 672 N N . TYR A 1 88 ? -9.952 12.453 6.409 1.00 89.12 88 TYR A N 1
ATOM 673 C CA . TYR A 1 88 ? -9.151 12.952 7.520 1.00 89.12 88 TYR A CA 1
ATOM 674 C C . TYR A 1 88 ? -10.059 13.307 8.700 1.00 89.12 88 TYR A C 1
ATOM 676 O O . TYR A 1 88 ? -11.217 13.694 8.511 1.00 89.12 88 TYR A O 1
ATOM 684 N N . ASP A 1 89 ? -9.527 13.206 9.916 1.00 87.69 89 ASP A N 1
ATOM 685 C CA . ASP A 1 89 ? -10.204 13.749 11.087 1.00 87.69 89 ASP A CA 1
ATOM 686 C C . ASP A 1 89 ? -10.307 15.288 11.010 1.00 87.69 89 ASP A C 1
ATOM 688 O O . ASP A 1 89 ? -9.771 15.948 10.115 1.00 87.69 89 ASP A O 1
ATOM 692 N N . LYS A 1 90 ? -11.023 15.885 11.968 1.00 88.12 90 LYS A N 1
ATOM 693 C CA . LYS A 1 90 ? -11.219 17.345 12.055 1.00 88.12 90 LYS A CA 1
ATOM 694 C C . LYS A 1 90 ? -9.909 18.145 12.154 1.00 88.12 90 LYS A C 1
ATOM 696 O O . LYS A 1 90 ? -9.920 19.340 11.875 1.00 88.12 90 LYS A O 1
ATOM 701 N N . ASP A 1 91 ? -8.829 17.497 12.582 1.00 88.75 91 ASP A N 1
ATOM 702 C CA . ASP A 1 91 ? -7.509 18.080 12.796 1.00 88.75 91 ASP A CA 1
ATOM 703 C C . ASP A 1 91 ? -6.577 17.789 11.597 1.00 88.75 91 ASP A C 1
ATOM 705 O O . ASP A 1 91 ? -5.421 18.207 11.591 1.00 88.75 91 ASP A O 1
ATOM 709 N N . GLY A 1 92 ? -7.089 17.127 10.550 1.00 87.44 92 GLY A N 1
ATOM 710 C CA . GLY A 1 92 ? -6.370 16.824 9.315 1.00 87.44 92 GLY A CA 1
ATOM 711 C C . GLY A 1 92 ? -5.540 15.541 9.363 1.00 87.44 92 GLY A C 1
ATOM 712 O O . GLY A 1 92 ? -4.738 15.316 8.458 1.00 87.44 92 GLY A O 1
ATOM 713 N N . ASN A 1 93 ? -5.713 14.692 10.379 1.00 88.69 93 ASN A N 1
ATOM 714 C CA . ASN A 1 93 ? -4.930 13.466 10.527 1.00 88.69 93 ASN A CA 1
ATOM 715 C C . ASN A 1 93 ? -5.621 12.263 9.884 1.00 88.69 93 ASN A C 1
ATOM 717 O O . ASN A 1 93 ? -6.848 12.165 9.847 1.00 88.69 93 ASN A O 1
ATOM 721 N N . MET A 1 94 ? -4.812 11.324 9.397 1.00 88.25 94 MET A N 1
ATOM 722 C CA . MET A 1 94 ? -5.273 10.017 8.934 1.00 88.25 94 MET A CA 1
ATOM 723 C C . MET A 1 94 ? -5.160 8.997 10.072 1.00 88.25 94 MET A C 1
ATOM 725 O O . MET A 1 94 ? -4.309 9.126 10.953 1.00 88.25 94 MET A O 1
ATOM 729 N N . LEU A 1 95 ? -6.003 7.965 10.044 1.00 93.62 95 LEU A N 1
ATOM 730 C CA . LEU A 1 95 ? -5.823 6.810 10.918 1.00 93.62 95 LEU A CA 1
ATOM 731 C C . LEU A 1 95 ? -4.525 6.072 10.586 1.00 93.62 95 LEU A C 1
ATOM 733 O O . LEU A 1 95 ? -4.126 5.975 9.427 1.00 93.62 95 LEU A O 1
ATOM 737 N N . MET A 1 96 ? -3.902 5.509 11.613 1.00 93.81 96 MET A N 1
ATOM 738 C CA . MET A 1 96 ? -2.691 4.705 11.486 1.00 93.81 96 MET A CA 1
ATOM 739 C C . MET A 1 96 ? -3.028 3.218 11.535 1.00 93.81 96 MET A C 1
ATOM 741 O O . MET A 1 96 ? -3.977 2.830 12.209 1.00 93.81 96 MET A O 1
ATOM 745 N N . GLY A 1 97 ? -2.239 2.371 10.880 1.00 93.69 97 GLY A N 1
ATOM 746 C CA . GLY A 1 97 ? -2.402 0.919 10.902 1.00 93.69 97 GLY A CA 1
ATOM 747 C C . GLY A 1 97 ? -1.826 0.227 9.671 1.00 93.69 97 GLY A C 1
ATOM 748 O O . GLY A 1 97 ? -1.276 0.855 8.774 1.00 93.69 97 GLY A O 1
ATOM 749 N N . THR A 1 98 ? -1.967 -1.093 9.617 1.00 93.19 98 THR A N 1
ATOM 750 C CA . THR A 1 98 ? -1.557 -1.922 8.480 1.00 93.19 98 THR A CA 1
ATOM 751 C C . THR A 1 98 ? -2.785 -2.550 7.840 1.00 93.19 98 THR A C 1
ATOM 753 O O . THR A 1 98 ? -3.523 -3.291 8.489 1.00 93.19 98 THR A O 1
ATOM 756 N N . ILE A 1 99 ? -3.012 -2.246 6.566 1.00 94.75 99 ILE A N 1
ATOM 757 C CA . ILE A 1 99 ? -4.185 -2.670 5.809 1.00 94.75 99 ILE A CA 1
ATOM 758 C C . ILE A 1 99 ? -3.711 -3.676 4.769 1.00 94.75 99 ILE A C 1
ATOM 760 O O . ILE A 1 99 ? -2.845 -3.384 3.945 1.00 94.75 99 ILE A O 1
ATOM 764 N N . TYR A 1 100 ? -4.285 -4.870 4.813 1.00 93.38 100 TYR A N 1
ATOM 765 C CA . TYR A 1 100 ? -4.018 -5.926 3.856 1.00 93.38 100 TYR A CA 1
ATOM 766 C C . TYR A 1 100 ? -5.164 -6.019 2.855 1.00 93.38 100 TYR A C 1
ATOM 768 O O . TYR A 1 100 ? -6.333 -6.161 3.232 1.00 93.38 100 TYR A O 1
ATOM 776 N N . LEU A 1 101 ? -4.812 -5.940 1.577 1.00 93.75 101 LEU A N 1
ATOM 777 C CA . LEU A 1 101 ? -5.748 -6.017 0.469 1.00 93.75 101 LEU A CA 1
ATOM 778 C C . LEU A 1 101 ? -5.555 -7.345 -0.252 1.00 93.75 101 LEU A C 1
ATOM 780 O O . LEU A 1 101 ? -4.420 -7.750 -0.500 1.00 93.75 101 LEU A O 1
ATOM 784 N N . ALA A 1 102 ? -6.655 -7.987 -0.631 1.00 92.56 102 ALA A N 1
ATOM 785 C CA . ALA A 1 102 ? -6.634 -9.127 -1.535 1.00 92.56 102 ALA A CA 1
ATOM 786 C C . ALA A 1 102 ? -7.057 -8.736 -2.944 1.00 92.56 102 ALA A C 1
ATOM 788 O O . ALA A 1 102 ? -7.923 -7.880 -3.151 1.00 92.56 102 ALA A O 1
ATOM 789 N N . GLY A 1 103 ? -6.479 -9.442 -3.909 1.00 94.12 103 GLY A N 1
ATOM 790 C CA . GLY A 1 103 ? -6.762 -9.283 -5.323 1.00 94.12 103 GLY A CA 1
ATOM 791 C C . GLY A 1 103 ? -5.593 -8.649 -6.056 1.00 94.12 103 GLY A C 1
ATOM 792 O O . GLY A 1 103 ? -4.428 -8.827 -5.695 1.00 94.12 103 GLY A O 1
ATOM 793 N N . GLN A 1 104 ? -5.902 -7.937 -7.134 1.00 95.00 104 GLN A N 1
ATOM 794 C CA . GLN A 1 104 ? -4.868 -7.376 -7.987 1.00 95.00 104 GLN A CA 1
ATOM 795 C C . GLN A 1 104 ? -5.282 -6.052 -8.616 1.00 95.00 104 GLN A C 1
ATOM 797 O O . GLN A 1 104 ? -6.450 -5.856 -8.957 1.00 95.00 104 GLN A O 1
ATOM 802 N N . ILE A 1 105 ? -4.302 -5.175 -8.820 1.00 93.62 105 ILE A N 1
ATOM 803 C CA . ILE A 1 105 ? -4.475 -3.921 -9.546 1.00 93.62 105 ILE A CA 1
ATOM 804 C C . ILE A 1 105 ? -3.388 -3.738 -10.600 1.00 93.62 105 ILE A C 1
ATOM 806 O O . ILE A 1 105 ? -2.194 -3.831 -10.316 1.00 93.62 105 ILE A O 1
ATOM 810 N N . ALA A 1 106 ? -3.815 -3.412 -11.819 1.00 92.88 106 ALA A N 1
ATOM 811 C CA . ALA A 1 106 ? -2.925 -3.013 -12.895 1.00 92.88 106 ALA A CA 1
ATOM 812 C C . ALA A 1 106 ? -2.707 -1.497 -12.867 1.00 92.88 106 ALA A C 1
ATOM 814 O O . ALA A 1 106 ? -3.660 -0.729 -12.992 1.00 92.88 106 ALA A O 1
ATOM 815 N N . LEU A 1 107 ? -1.449 -1.077 -12.751 1.00 92.25 107 LEU A N 1
ATOM 816 C CA . LEU A 1 107 ? -1.044 0.324 -12.785 1.00 92.25 107 LEU A CA 1
ATOM 817 C C . LEU A 1 107 ? -0.010 0.553 -13.881 1.00 92.25 107 LEU A C 1
ATOM 819 O O . LEU A 1 107 ? 0.863 -0.283 -14.126 1.00 92.25 107 LEU A O 1
ATOM 823 N N . THR A 1 108 ? -0.083 1.725 -14.503 1.00 92.31 108 THR A N 1
ATOM 824 C CA . THR A 1 108 ? 0.957 2.239 -15.394 1.00 92.31 108 THR A CA 1
ATOM 825 C C . THR A 1 108 ? 1.624 3.436 -14.734 1.00 92.31 108 THR A C 1
ATOM 827 O O . THR A 1 108 ? 0.957 4.325 -14.204 1.00 92.31 108 THR A O 1
ATOM 830 N N . GLY A 1 109 ? 2.948 3.461 -14.773 1.00 91.88 109 GLY A N 1
ATOM 831 C CA . GLY A 1 109 ? 3.740 4.463 -14.084 1.00 91.88 109 GLY A CA 1
ATOM 832 C C . GLY A 1 109 ? 5.210 4.371 -14.452 1.00 91.88 109 GLY A C 1
ATOM 833 O O . GLY A 1 109 ? 5.568 3.739 -15.446 1.00 91.88 109 GLY A O 1
ATOM 834 N N . SER A 1 110 ? 6.050 4.980 -13.628 1.00 90.56 110 SER A N 1
ATOM 835 C CA . SER A 1 110 ? 7.499 4.869 -13.729 1.00 90.56 110 SER A CA 1
ATOM 836 C C . SER A 1 110 ? 8.030 4.095 -12.532 1.00 90.56 110 SER A C 1
ATOM 838 O O . SER A 1 110 ? 7.650 4.374 -11.397 1.00 90.56 110 SER A O 1
ATOM 840 N N . ALA A 1 111 ? 8.897 3.117 -12.777 1.00 88.88 111 ALA A N 1
ATOM 841 C CA . ALA A 1 111 ? 9.682 2.476 -11.732 1.00 88.88 111 ALA A CA 1
ATOM 842 C C . ALA A 1 111 ? 11.126 2.957 -11.825 1.00 88.88 111 ALA A C 1
ATOM 844 O O . ALA A 1 111 ? 11.666 3.094 -12.923 1.00 88.88 111 ALA A O 1
ATOM 845 N N . GLY 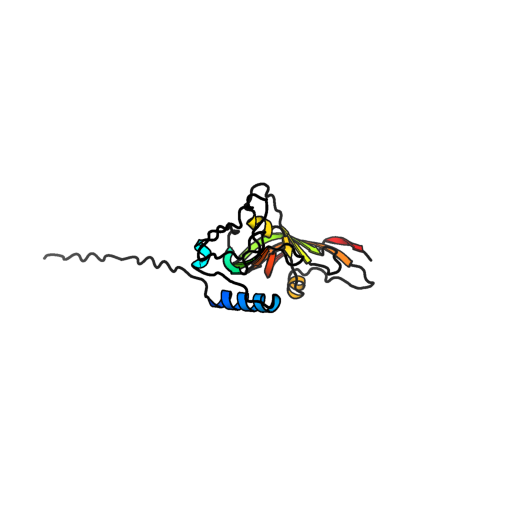A 1 112 ? 11.765 3.187 -10.687 1.00 83.06 112 GLY A N 1
ATOM 846 C CA . GLY A 1 112 ? 13.132 3.677 -10.672 1.00 83.06 112 GLY A CA 1
ATOM 847 C C . GLY A 1 112 ? 13.761 3.657 -9.294 1.00 83.06 112 GLY A C 1
ATOM 848 O O . GLY A 1 112 ? 13.112 3.397 -8.279 1.00 83.06 112 GLY A O 1
ATOM 849 N N . MET A 1 113 ? 15.059 3.926 -9.272 1.00 76.69 113 MET A N 1
ATOM 850 C CA . MET A 1 113 ? 15.810 4.062 -8.031 1.00 76.69 113 MET A CA 1
ATOM 851 C C . MET A 1 113 ? 15.807 5.527 -7.593 1.00 76.69 113 MET A C 1
ATOM 853 O O . MET A 1 113 ? 16.338 6.382 -8.303 1.00 76.69 113 MET A O 1
ATOM 857 N N . VAL A 1 114 ? 15.257 5.804 -6.408 1.00 64.88 114 VAL A N 1
ATOM 858 C CA . VAL A 1 114 ? 15.383 7.121 -5.769 1.00 64.88 114 VAL A CA 1
ATOM 859 C C . VAL A 1 114 ? 16.663 7.120 -4.926 1.00 64.88 114 VAL A C 1
ATOM 861 O O . VAL A 1 114 ? 16.865 6.191 -4.138 1.00 64.88 114 VAL A O 1
ATOM 864 N N . PRO A 1 115 ? 17.560 8.112 -5.075 1.00 53.12 115 PRO A N 1
ATOM 865 C CA . PRO A 1 115 ? 18.774 8.180 -4.272 1.00 53.12 115 PRO A CA 1
ATOM 866 C C . PRO A 1 115 ? 18.447 8.383 -2.783 1.00 53.12 115 PRO A C 1
ATOM 868 O O . PRO A 1 115 ? 18.086 9.473 -2.354 1.00 53.12 115 PRO A O 1
ATOM 871 N N . SER A 1 116 ? 18.606 7.327 -1.992 1.00 54.38 116 SER A N 1
ATOM 872 C CA . SER A 1 116 ? 18.692 7.354 -0.529 1.00 54.38 116 SER A CA 1
ATOM 873 C C . SER A 1 116 ? 19.894 6.514 -0.090 1.00 54.38 116 SER A C 1
ATOM 875 O O . SER A 1 116 ? 20.446 5.745 -0.891 1.00 54.38 116 SER A O 1
ATOM 877 N N . ASP A 1 117 ? 20.315 6.612 1.172 1.00 43.94 117 ASP A N 1
ATOM 878 C CA . ASP A 1 117 ? 21.411 5.789 1.707 1.00 43.94 117 ASP A CA 1
ATOM 879 C C . ASP A 1 117 ? 21.158 4.284 1.520 1.00 43.94 117 ASP A C 1
ATOM 881 O O . ASP A 1 117 ? 22.096 3.536 1.237 1.00 43.94 117 ASP A O 1
ATOM 885 N N . SER A 1 118 ? 19.887 3.880 1.509 1.00 41.62 118 SER A N 1
ATOM 886 C CA . SER A 1 118 ? 19.413 2.512 1.303 1.00 41.62 118 SER A CA 1
ATOM 887 C C . SER A 1 118 ? 19.055 2.142 -0.142 1.00 41.62 118 SER A C 1
ATOM 889 O O . SER A 1 118 ? 18.869 0.960 -0.405 1.00 41.62 118 SER A O 1
ATOM 891 N N . GLY A 1 119 ? 18.989 3.096 -1.079 1.00 55.12 119 GLY A N 1
ATOM 892 C CA . GLY A 1 119 ? 18.620 2.829 -2.473 1.00 55.12 119 GLY A CA 1
ATOM 893 C C . GLY A 1 119 ? 17.253 2.153 -2.587 1.00 55.12 119 GLY A C 1
ATOM 894 O O . GLY A 1 119 ? 17.167 0.987 -2.954 1.00 55.12 119 GLY A O 1
ATOM 895 N N . THR A 1 120 ? 16.179 2.869 -2.260 1.00 71.31 120 THR A N 1
ATOM 896 C CA . THR A 1 120 ? 14.827 2.301 -2.330 1.00 71.31 120 THR A CA 1
ATOM 897 C C . THR A 1 120 ? 14.320 2.356 -3.771 1.00 71.31 120 THR A C 1
ATOM 899 O O . THR A 1 120 ? 14.131 3.432 -4.345 1.00 71.31 120 THR A O 1
ATOM 902 N N . LEU A 1 121 ? 14.106 1.191 -4.381 1.00 78.56 121 LEU A N 1
ATOM 903 C CA . LEU A 1 121 ? 13.350 1.091 -5.623 1.00 78.56 121 LEU A CA 1
ATOM 904 C C . LEU A 1 121 ? 11.895 1.471 -5.339 1.00 78.56 121 LEU A C 1
ATOM 906 O O . LEU A 1 121 ? 11.270 0.998 -4.389 1.00 78.56 121 LEU A O 1
ATOM 910 N N . SER A 1 122 ? 11.364 2.352 -6.170 1.00 85.38 122 SER A N 1
ATOM 911 C CA . SER A 1 122 ? 9.992 2.831 -6.068 1.00 85.38 122 SER A CA 1
ATOM 912 C C . SER A 1 122 ? 9.292 2.671 -7.405 1.00 85.38 122 SER A C 1
ATOM 914 O O . SER A 1 122 ? 9.919 2.614 -8.467 1.00 85.38 122 SER A O 1
ATOM 916 N N . PHE A 1 123 ? 7.974 2.577 -7.339 1.00 88.19 123 PHE A N 1
ATOM 917 C CA . PHE A 1 123 ? 7.092 2.746 -8.476 1.00 88.19 123 PHE A CA 1
ATOM 918 C C . PHE A 1 123 ? 6.155 3.907 -8.178 1.00 88.19 123 PHE A C 1
ATOM 920 O O . PHE A 1 123 ? 5.526 3.929 -7.126 1.00 88.19 123 PHE A O 1
ATOM 927 N N . SER A 1 124 ? 6.040 4.840 -9.114 1.00 89.62 124 SER A N 1
ATOM 928 C CA . SER A 1 124 ? 5.094 5.945 -9.050 1.00 89.62 124 SER A CA 1
ATOM 929 C C . SER A 1 124 ? 4.111 5.840 -10.209 1.00 89.62 124 SER A C 1
ATOM 931 O O . SER A 1 124 ? 4.519 5.815 -11.375 1.00 89.62 124 SER A O 1
ATOM 933 N N . SER A 1 125 ? 2.816 5.767 -9.909 1.00 88.19 125 SER A N 1
ATOM 934 C CA . SER A 1 125 ? 1.766 5.882 -10.921 1.00 88.19 125 SER A CA 1
ATOM 935 C C . SER A 1 125 ? 1.399 7.343 -11.158 1.00 88.19 125 SER A C 1
ATOM 937 O O . SER A 1 125 ? 1.610 8.213 -10.313 1.00 88.19 125 SER A O 1
ATOM 939 N N . LYS A 1 126 ? 0.787 7.628 -12.309 1.00 80.31 126 LYS A N 1
ATOM 940 C CA . LYS A 1 126 ? 0.175 8.942 -12.532 1.00 80.31 126 LYS A CA 1
ATOM 941 C C . LYS A 1 126 ? -1.025 9.099 -11.598 1.00 80.31 126 LYS A C 1
ATOM 943 O O . LYS A 1 126 ? -1.983 8.343 -11.724 1.00 80.31 126 LYS A O 1
ATOM 948 N N . CYS A 1 127 ? -0.965 10.075 -10.699 1.00 71.19 127 CYS A N 1
ATOM 949 C CA . CYS A 1 127 ? -2.060 10.423 -9.801 1.00 71.19 127 CYS A CA 1
ATOM 950 C C . CYS A 1 127 ? -2.515 11.860 -10.036 1.00 71.19 127 CYS A C 1
ATOM 952 O O . CYS A 1 127 ? -1.878 12.800 -9.569 1.00 71.19 127 CYS A O 1
ATOM 954 N N . ASP A 1 128 ? -3.644 12.022 -10.720 1.00 62.12 128 ASP A N 1
ATOM 955 C CA . ASP A 1 128 ? -4.312 13.314 -10.908 1.00 62.12 128 ASP A CA 1
ATOM 956 C C . ASP A 1 128 ? -5.506 13.417 -9.949 1.00 62.12 128 ASP A C 1
ATOM 958 O O . ASP A 1 128 ? -6.656 13.246 -10.343 1.00 62.12 128 ASP A O 1
ATOM 962 N N . MET A 1 129 ? -5.240 13.602 -8.650 1.00 59.25 129 MET A N 1
ATOM 963 C CA . MET A 1 129 ? -6.238 13.286 -7.611 1.00 59.25 129 MET A CA 1
ATOM 964 C C . MET A 1 129 ? -6.465 14.419 -6.588 1.00 59.25 129 MET A C 1
ATOM 966 O O . MET A 1 129 ? -6.239 14.233 -5.390 1.00 59.25 129 MET A O 1
ATOM 970 N N . PRO A 1 130 ? -6.932 15.620 -6.997 1.00 56.66 130 PRO A N 1
ATOM 971 C CA . PRO A 1 130 ? -7.290 16.675 -6.046 1.00 56.66 130 PRO A CA 1
ATOM 972 C C . PRO A 1 130 ? -8.545 16.350 -5.214 1.00 56.66 130 PRO A C 1
ATOM 974 O O . PRO A 1 130 ? -8.676 16.890 -4.124 1.00 56.66 130 PRO A O 1
ATOM 977 N N . ASN A 1 131 ? -9.411 15.428 -5.657 1.00 69.06 131 ASN A N 1
ATOM 978 C CA . ASN A 1 131 ? -10.708 15.146 -5.017 1.00 69.06 131 ASN A CA 1
ATOM 979 C C . ASN A 1 131 ? -10.961 13.657 -4.718 1.00 69.06 131 ASN A C 1
ATOM 981 O O . ASN A 1 131 ? -12.109 13.264 -4.524 1.00 69.06 131 ASN A O 1
ATOM 985 N N . GLU A 1 132 ? -9.924 12.819 -4.719 1.00 80.56 132 GLU A N 1
ATOM 986 C CA . GLU A 1 132 ? -10.105 11.399 -4.404 1.00 80.56 132 GLU A CA 1
ATOM 987 C C . GLU A 1 132 ? -10.074 11.118 -2.896 1.00 80.56 132 GLU A C 1
ATOM 989 O O . GLU A 1 132 ? -9.397 11.848 -2.156 1.00 80.56 132 GLU A O 1
ATOM 994 N N . PRO A 1 133 ? -10.773 10.050 -2.454 1.00 88.69 133 PRO A N 1
ATOM 995 C CA . PRO A 1 133 ? -10.658 9.500 -1.110 1.00 88.69 133 PRO A CA 1
ATOM 996 C C . PRO A 1 133 ? -9.212 9.420 -0.627 1.00 88.69 133 PRO A C 1
ATOM 998 O O . PRO A 1 133 ? -8.308 9.040 -1.377 1.00 88.69 133 PRO A O 1
ATOM 1001 N N . ALA A 1 134 ? -8.991 9.764 0.642 1.00 89.81 134 ALA A N 1
ATOM 1002 C CA . ALA A 1 134 ? -7.648 9.857 1.200 1.00 89.81 134 ALA A CA 1
ATOM 1003 C C . ALA A 1 134 ? -6.881 8.528 1.081 1.00 89.81 134 ALA A C 1
ATOM 1005 O O . ALA A 1 134 ? -5.699 8.536 0.733 1.00 89.81 134 ALA A O 1
ATOM 1006 N N . PHE A 1 135 ? -7.563 7.389 1.255 1.00 91.81 135 PHE A N 1
ATOM 1007 C CA . PHE A 1 135 ? -6.952 6.069 1.127 1.00 91.81 135 PHE A CA 1
ATOM 1008 C C . PHE A 1 135 ? -6.411 5.771 -0.280 1.00 91.81 135 PHE A C 1
ATOM 1010 O O . PHE A 1 135 ? -5.344 5.165 -0.396 1.00 91.81 135 PHE A O 1
ATOM 1017 N N . LEU A 1 136 ? -7.073 6.233 -1.350 1.00 90.38 136 LEU A N 1
ATOM 1018 C CA . LEU A 1 136 ? -6.644 5.970 -2.733 1.00 90.38 136 LEU A CA 1
ATOM 1019 C C . LEU A 1 136 ? -5.293 6.613 -3.074 1.00 90.38 136 LEU A C 1
ATOM 1021 O O . LEU A 1 136 ? -4.564 6.115 -3.932 1.00 90.38 136 LEU A O 1
ATOM 1025 N N . ARG A 1 137 ? -4.894 7.663 -2.349 1.00 88.19 137 ARG A N 1
ATOM 1026 C CA . ARG A 1 137 ? -3.581 8.307 -2.523 1.00 88.19 137 ARG A CA 1
ATOM 1027 C C . ARG A 1 137 ? -2.415 7.363 -2.225 1.00 88.19 137 ARG A C 1
ATOM 1029 O O . ARG A 1 137 ? -1.331 7.550 -2.769 1.00 88.19 137 ARG A O 1
ATOM 1036 N N . ASN A 1 138 ? -2.637 6.318 -1.428 1.00 89.62 138 ASN A N 1
ATOM 1037 C CA . ASN A 1 138 ? -1.617 5.311 -1.131 1.00 89.62 138 ASN A CA 1
ATOM 1038 C C . ASN A 1 138 ? -1.218 4.480 -2.360 1.00 89.62 138 ASN A C 1
ATOM 1040 O O . ASN A 1 138 ? -0.185 3.820 -2.336 1.00 89.62 138 ASN A O 1
ATOM 1044 N N . PHE A 1 139 ? -1.991 4.512 -3.446 1.00 89.56 139 PHE A N 1
ATOM 1045 C CA . PHE A 1 139 ? -1.685 3.772 -4.674 1.00 89.56 139 PHE A CA 1
ATOM 1046 C C . PHE A 1 139 ? -0.897 4.606 -5.691 1.00 89.56 139 PHE A C 1
ATOM 1048 O O . PHE A 1 139 ? -0.622 4.125 -6.785 1.00 89.56 139 PHE A O 1
ATOM 1055 N N . CYS A 1 140 ? -0.511 5.832 -5.330 1.00 88.31 140 CYS A N 1
ATOM 1056 C CA . CYS A 1 140 ? 0.324 6.698 -6.161 1.00 88.31 140 CYS A CA 1
ATOM 1057 C C . CYS A 1 140 ? 1.799 6.321 -6.129 1.00 88.31 140 CYS A C 1
ATOM 1059 O O . CYS A 1 140 ? 2.526 6.568 -7.092 1.00 88.31 140 CYS A O 1
ATOM 1061 N N . GLU A 1 141 ? 2.237 5.734 -5.020 1.00 87.94 141 GLU A N 1
ATOM 1062 C CA . GLU A 1 141 ? 3.615 5.340 -4.809 1.00 87.94 141 GLU A CA 1
ATOM 1063 C C . GLU A 1 141 ? 3.668 3.984 -4.112 1.00 87.94 141 GLU A C 1
ATOM 1065 O O . GLU A 1 141 ? 3.020 3.747 -3.094 1.00 87.94 141 GLU A O 1
ATOM 1070 N N . PHE A 1 142 ? 4.465 3.089 -4.680 1.00 87.62 142 PHE A N 1
ATOM 1071 C CA . PHE A 1 142 ? 4.742 1.776 -4.133 1.00 87.62 142 PHE A CA 1
ATOM 1072 C C . PHE A 1 142 ? 6.227 1.657 -3.838 1.00 87.62 142 PHE A C 1
ATOM 1074 O O . PHE A 1 142 ? 7.075 1.894 -4.703 1.00 87.62 142 PHE A O 1
ATOM 1081 N N . LYS A 1 143 ? 6.538 1.199 -2.630 1.00 84.81 143 LYS A N 1
ATOM 1082 C CA . LYS A 1 143 ? 7.881 0.768 -2.260 1.00 84.81 143 LYS A CA 1
ATOM 1083 C C . LYS A 1 143 ? 8.104 -0.641 -2.802 1.00 84.81 143 LYS A C 1
ATOM 1085 O O . LYS A 1 143 ? 7.354 -1.570 -2.496 1.00 84.81 143 LYS A O 1
ATOM 1090 N N . LEU A 1 144 ? 9.147 -0.804 -3.608 1.00 78.31 144 LEU A N 1
ATOM 1091 C CA . LEU A 1 144 ? 9.560 -2.082 -4.179 1.00 78.31 144 LEU A CA 1
ATOM 1092 C C . LEU A 1 144 ? 10.861 -2.496 -3.485 1.00 78.31 144 LEU A C 1
ATOM 1094 O O . LEU A 1 144 ? 11.906 -1.892 -3.687 1.00 78.31 144 LEU A O 1
ATOM 1098 N N . GLY A 1 145 ? 10.785 -3.472 -2.583 1.00 65.81 145 GLY A N 1
ATOM 1099 C CA . GLY A 1 145 ? 11.839 -3.672 -1.579 1.00 65.81 145 GLY A CA 1
ATOM 1100 C C . GLY A 1 145 ? 12.683 -4.935 -1.718 1.00 65.81 145 GLY A C 1
ATOM 1101 O O . GLY A 1 145 ? 13.639 -5.085 -0.965 1.00 65.81 145 GLY A O 1
ATOM 1102 N N . SER A 1 146 ? 12.343 -5.868 -2.615 1.00 65.62 146 SER A N 1
ATOM 1103 C CA . SER A 1 146 ? 13.046 -7.155 -2.692 1.00 65.62 146 SER A CA 1
ATOM 1104 C C . SER A 1 146 ? 13.928 -7.279 -3.936 1.00 65.62 146 SER A C 1
ATOM 1106 O O . SER A 1 146 ? 13.551 -6.853 -5.029 1.00 65.62 146 SER A O 1
ATOM 1108 N N . ASP A 1 147 ? 15.076 -7.952 -3.801 1.00 64.44 147 ASP A N 1
ATOM 1109 C CA . ASP A 1 147 ? 15.928 -8.352 -4.934 1.00 64.44 147 ASP A CA 1
ATOM 1110 C C . ASP A 1 147 ? 15.142 -9.129 -6.004 1.00 64.44 147 ASP A C 1
ATOM 1112 O O . ASP A 1 147 ? 15.438 -9.057 -7.200 1.00 64.44 147 ASP A O 1
ATOM 1116 N N . ALA A 1 148 ? 14.122 -9.881 -5.582 1.00 67.94 148 ALA A N 1
ATOM 1117 C CA . ALA A 1 148 ? 13.233 -10.598 -6.482 1.00 67.94 148 ALA A CA 1
ATOM 1118 C C . ALA A 1 148 ? 12.403 -9.638 -7.345 1.00 67.94 148 ALA A C 1
ATOM 1120 O O 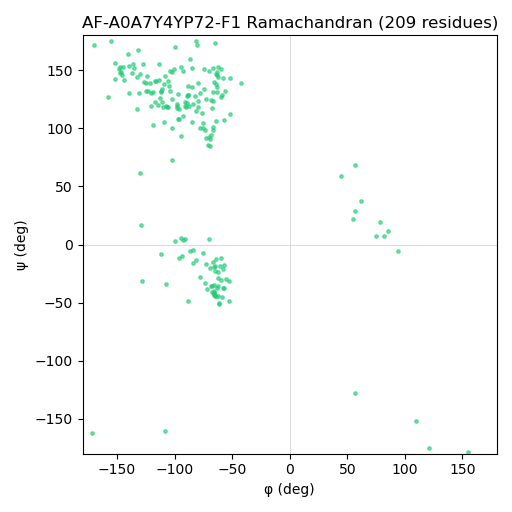. ALA A 1 148 ? 12.238 -9.888 -8.539 1.00 67.94 148 ALA A O 1
ATOM 1121 N N . ASP A 1 149 ? 11.922 -8.531 -6.781 1.00 72.25 149 ASP A N 1
ATOM 1122 C CA . ASP A 1 149 ? 11.167 -7.523 -7.526 1.00 72.25 149 ASP A CA 1
ATOM 1123 C C . ASP A 1 149 ? 12.076 -6.727 -8.467 1.00 72.25 149 ASP A C 1
ATOM 1125 O O . ASP A 1 149 ? 11.711 -6.527 -9.627 1.00 72.25 149 ASP A O 1
ATOM 1129 N N . TYR A 1 150 ? 13.307 -6.409 -8.048 1.00 69.81 150 TYR A N 1
ATOM 1130 C CA . TYR A 1 150 ? 14.341 -5.860 -8.939 1.00 69.81 150 TYR A CA 1
ATOM 1131 C C . TYR A 1 150 ? 14.552 -6.727 -10.185 1.00 69.81 150 TYR A C 1
ATOM 1133 O O . TYR A 1 150 ? 14.546 -6.225 -11.313 1.00 69.81 150 TYR A O 1
ATOM 1141 N N . ASN A 1 151 ? 14.702 -8.042 -9.996 1.00 72.31 151 ASN A N 1
ATOM 1142 C CA . ASN A 1 151 ? 14.917 -8.966 -11.109 1.00 72.31 151 ASN A CA 1
ATOM 1143 C C . ASN A 1 151 ? 13.716 -8.992 -12.071 1.00 72.31 151 ASN A C 1
ATOM 1145 O O . ASN A 1 151 ? 13.913 -9.066 -13.283 1.00 72.31 151 ASN A O 1
ATOM 1149 N N . LYS A 1 152 ? 12.479 -8.894 -11.561 1.00 78.88 152 LYS A N 1
ATOM 1150 C CA . LYS A 1 152 ? 11.261 -8.873 -12.394 1.00 78.88 152 LYS A CA 1
ATOM 1151 C C . LYS A 1 152 ? 11.159 -7.608 -13.236 1.00 78.88 152 LYS A C 1
ATOM 1153 O O . LYS A 1 152 ? 10.798 -7.683 -14.409 1.00 78.88 152 LYS A O 1
ATOM 1158 N N . LEU A 1 153 ? 11.510 -6.453 -12.667 1.00 77.12 153 LEU A N 1
ATOM 1159 C CA . LEU A 1 153 ? 11.586 -5.207 -13.431 1.00 77.12 153 LEU A CA 1
ATOM 1160 C C . LEU A 1 153 ? 12.644 -5.301 -14.534 1.00 77.12 153 LEU A C 1
ATOM 1162 O O . LEU A 1 153 ? 12.506 -4.676 -15.584 1.00 77.12 153 LEU A O 1
ATOM 1166 N N . GLY A 1 154 ? 13.683 -6.118 -14.329 1.00 69.88 154 GLY A N 1
ATOM 1167 C CA . GLY A 1 154 ? 14.863 -6.170 -15.188 1.00 69.88 154 GLY A CA 1
ATOM 1168 C C . GLY A 1 154 ? 15.528 -4.802 -15.305 1.00 69.88 154 GLY A C 1
ATOM 1169 O O . GLY A 1 154 ? 16.100 -4.488 -16.345 1.00 69.88 154 GLY A O 1
ATOM 1170 N N . GLY A 1 155 ? 15.378 -3.984 -14.260 1.00 67.31 155 GLY A N 1
ATOM 1171 C CA . GLY A 1 155 ? 16.143 -2.766 -14.098 1.00 67.31 155 GLY A CA 1
ATOM 1172 C C . GLY A 1 155 ? 17.595 -3.125 -13.783 1.00 67.31 155 GLY A C 1
ATOM 1173 O O . GLY A 1 155 ? 17.857 -4.178 -13.188 1.00 67.31 155 GLY A O 1
ATOM 1174 N N . PRO A 1 156 ? 18.557 -2.288 -14.188 1.00 65.19 156 PRO A N 1
ATOM 1175 C CA . PRO A 1 156 ? 19.948 -2.503 -13.836 1.00 65.19 156 PRO A CA 1
ATOM 1176 C C . PRO A 1 156 ? 20.074 -2.504 -12.310 1.00 65.19 156 PRO A C 1
ATOM 1178 O O . PRO A 1 156 ? 19.609 -1.587 -11.626 1.00 65.19 156 PRO A O 1
ATOM 1181 N N . LYS A 1 157 ? 20.686 -3.559 -11.760 1.00 62.19 157 LYS A N 1
ATOM 1182 C CA . LYS A 1 157 ? 21.029 -3.577 -10.335 1.00 62.19 157 LYS A CA 1
ATOM 1183 C C . LYS A 1 157 ? 21.935 -2.378 -10.047 1.00 62.19 157 LYS A C 1
ATOM 1185 O O . LYS A 1 157 ? 22.758 -2.054 -10.907 1.00 62.19 157 LYS A O 1
ATOM 1190 N N . PRO A 1 158 ? 21.814 -1.730 -8.876 1.00 59.69 158 PRO A N 1
ATOM 1191 C CA . PRO A 1 158 ? 22.737 -0.674 -8.491 1.00 59.69 158 PRO A CA 1
ATOM 1192 C C . PRO A 1 158 ? 24.171 -1.190 -8.639 1.00 59.69 158 PRO A C 1
ATOM 1194 O O . PRO A 1 158 ? 24.587 -2.128 -7.958 1.00 59.69 158 PRO A O 1
ATOM 1197 N N . SER A 1 159 ? 24.911 -0.631 -9.592 1.00 53.16 159 SER A N 1
ATOM 1198 C CA . SER A 1 159 ? 26.321 -0.942 -9.766 1.00 53.16 159 SER A CA 1
ATOM 1199 C C . SER A 1 159 ? 27.081 -0.174 -8.696 1.00 53.16 159 SER A C 1
ATOM 1201 O O . SER A 1 159 ? 27.350 1.009 -8.862 1.00 53.16 159 SER A O 1
ATOM 1203 N N . TYR A 1 160 ? 27.452 -0.850 -7.610 1.00 54.53 160 TYR A N 1
ATOM 1204 C CA . TYR A 1 160 ? 28.343 -0.295 -6.584 1.00 54.53 160 TYR A CA 1
ATOM 1205 C C . TYR A 1 160 ? 29.791 -0.132 -7.071 1.00 54.53 160 TYR A C 1
ATOM 1207 O O . TYR A 1 160 ? 30.670 0.216 -6.278 1.00 54.53 160 TYR A O 1
ATOM 1215 N N . GLU A 1 161 ? 30.073 -0.393 -8.352 1.00 44.53 161 GLU A N 1
ATOM 1216 C CA . GLU A 1 161 ? 31.396 -0.182 -8.922 1.00 44.53 161 GLU A CA 1
ATOM 1217 C C . GLU A 1 161 ? 31.797 1.289 -8.726 1.00 44.53 161 GLU A C 1
ATOM 1219 O O . GLU A 1 161 ? 31.284 2.193 -9.380 1.00 44.53 161 GLU A O 1
ATOM 1224 N N . ARG A 1 162 ? 32.741 1.509 -7.797 1.00 49.75 162 ARG A N 1
ATOM 1225 C CA . ARG A 1 162 ? 33.319 2.806 -7.385 1.00 49.75 162 ARG A CA 1
ATOM 1226 C C . ARG A 1 162 ? 32.479 3.672 -6.436 1.00 49.75 162 ARG A C 1
ATOM 1228 O O . ARG A 1 162 ? 32.755 4.861 -6.327 1.00 49.75 162 ARG A O 1
ATOM 1235 N N . GLY A 1 163 ? 31.501 3.098 -5.733 1.00 55.84 163 GLY A N 1
ATOM 1236 C CA . GLY A 1 163 ? 30.698 3.835 -4.744 1.00 55.84 163 GLY A CA 1
ATOM 1237 C C . GLY A 1 163 ? 29.654 4.775 -5.351 1.00 55.84 163 GLY A C 1
ATOM 1238 O O . GLY A 1 163 ? 29.007 5.509 -4.618 1.00 55.84 163 GLY A O 1
ATOM 1239 N N . MET A 1 164 ? 29.459 4.737 -6.674 1.00 56.12 164 MET A N 1
ATOM 1240 C CA . MET A 1 164 ? 28.515 5.617 -7.354 1.00 56.12 164 MET A CA 1
ATOM 1241 C C . MET A 1 164 ? 27.107 5.014 -7.405 1.00 56.12 164 MET A C 1
ATOM 1243 O O . MET A 1 164 ? 26.922 3.893 -7.871 1.00 56.12 164 MET A O 1
ATOM 1247 N N . LYS A 1 165 ? 26.092 5.775 -6.986 1.00 68.38 165 LYS A N 1
ATOM 1248 C CA . LYS A 1 165 ? 24.673 5.424 -7.155 1.00 68.38 165 LYS A CA 1
ATOM 1249 C C . LYS A 1 165 ? 24.139 6.109 -8.412 1.00 68.38 165 LYS A C 1
ATOM 1251 O O . LYS A 1 165 ? 23.965 7.326 -8.429 1.00 68.38 165 LYS A O 1
ATOM 1256 N N . CYS A 1 166 ? 23.898 5.339 -9.471 1.00 70.00 166 CYS A N 1
ATOM 1257 C CA . CYS A 1 166 ? 23.320 5.853 -10.716 1.00 70.00 166 CYS A CA 1
ATOM 1258 C C . CYS A 1 166 ? 21.798 5.746 -10.700 1.00 70.00 166 CYS A C 1
ATOM 1260 O O . CYS A 1 166 ? 21.261 4.644 -10.574 1.00 70.00 166 CYS A O 1
ATOM 1262 N N . TRP A 1 167 ? 21.112 6.876 -10.871 1.00 75.88 167 TRP A N 1
ATOM 1263 C CA . TRP A 1 167 ? 19.666 6.883 -11.089 1.00 75.88 167 TRP A CA 1
ATOM 1264 C C . TRP A 1 167 ? 19.346 6.141 -12.384 1.00 75.88 167 TRP A C 1
ATOM 1266 O O . TRP A 1 167 ? 20.033 6.295 -13.401 1.00 75.88 167 TRP A O 1
ATOM 1276 N N . TRP A 1 168 ? 18.224 5.428 -12.383 1.00 81.75 168 TRP A N 1
ATOM 1277 C CA . TRP A 1 168 ? 17.523 5.017 -13.597 1.00 81.75 168 TRP A CA 1
ATOM 1278 C C . TRP A 1 168 ? 16.017 5.043 -13.350 1.00 81.75 168 TRP A C 1
ATOM 1280 O O . TRP A 1 168 ? 15.562 4.857 -12.218 1.00 81.75 168 TRP A O 1
ATOM 1290 N N . SER A 1 169 ? 15.258 5.252 -14.419 1.00 86.06 169 SER A N 1
ATOM 1291 C CA . SER A 1 169 ? 13.811 5.070 -14.437 1.00 86.06 169 SER A CA 1
ATOM 1292 C C . SER A 1 169 ? 13.386 4.333 -15.702 1.00 86.06 169 SER A C 1
ATOM 1294 O O . SER A 1 169 ? 14.093 4.334 -16.710 1.00 86.06 169 SER A O 1
ATOM 1296 N N . LEU A 1 170 ? 12.246 3.659 -15.649 1.00 89.00 170 LEU A N 1
ATOM 1297 C CA . LEU A 1 170 ? 11.631 3.020 -16.804 1.00 89.00 170 LEU A CA 1
ATOM 1298 C C . LEU A 1 170 ? 10.114 3.146 -16.701 1.00 89.00 170 LEU A C 1
ATOM 1300 O O . LEU A 1 170 ? 9.542 3.015 -15.617 1.00 89.00 170 LEU A O 1
ATOM 1304 N N . ASP A 1 171 ? 9.467 3.368 -17.838 1.00 91.50 171 ASP A N 1
ATOM 1305 C CA . ASP A 1 171 ? 8.012 3.369 -17.917 1.00 91.50 171 ASP A CA 1
ATOM 1306 C C . ASP A 1 171 ? 7.518 1.928 -17.933 1.00 91.50 171 ASP A C 1
ATOM 1308 O O . ASP A 1 171 ? 8.003 1.087 -18.698 1.00 91.50 171 ASP A O 1
ATOM 1312 N N . ILE A 1 172 ? 6.544 1.623 -17.082 1.00 91.12 172 ILE A N 1
ATOM 1313 C CA . ILE A 1 172 ? 6.118 0.252 -16.836 1.00 91.12 172 ILE A CA 1
ATOM 1314 C C . ILE A 1 172 ? 4.629 0.143 -16.565 1.00 91.12 172 ILE A C 1
ATOM 1316 O O . ILE A 1 172 ? 4.004 1.017 -15.971 1.00 91.12 172 ILE A O 1
ATOM 1320 N N . SER A 1 173 ? 4.060 -0.970 -17.014 1.00 92.44 173 SER A N 1
ATOM 1321 C CA . SER A 1 173 ? 2.747 -1.451 -16.600 1.00 92.44 173 SER A CA 1
ATOM 1322 C C . SER A 1 173 ? 2.933 -2.701 -15.748 1.00 92.44 173 SER A C 1
ATOM 1324 O O . SER A 1 173 ? 3.498 -3.694 -16.219 1.00 92.44 173 SER A O 1
ATOM 1326 N N . ILE A 1 174 ? 2.491 -2.635 -14.495 1.00 91.38 174 ILE A N 1
ATOM 1327 C CA . ILE A 1 174 ? 2.675 -3.671 -13.475 1.00 91.38 174 ILE A CA 1
ATOM 1328 C C . ILE A 1 174 ? 1.310 -4.059 -12.921 1.00 91.38 174 ILE A C 1
ATOM 1330 O O . ILE A 1 174 ? 0.471 -3.199 -12.670 1.00 91.38 174 ILE A O 1
ATOM 1334 N N . ASN A 1 175 ? 1.109 -5.352 -12.699 1.00 92.94 175 ASN A N 1
ATOM 1335 C CA . ASN A 1 175 ? 0.024 -5.853 -11.872 1.00 92.94 175 ASN A CA 1
ATOM 1336 C C . ASN A 1 175 ? 0.546 -6.107 -10.452 1.00 92.94 175 ASN A C 1
ATOM 1338 O O . ASN A 1 175 ? 1.430 -6.947 -10.262 1.00 92.94 175 ASN A O 1
ATOM 1342 N N . PHE A 1 176 ? 0.021 -5.373 -9.479 1.00 91.81 176 PHE A N 1
ATOM 1343 C CA . PHE A 1 176 ? 0.314 -5.529 -8.059 1.00 91.81 176 PHE A CA 1
ATOM 1344 C C . PHE A 1 176 ? -0.655 -6.535 -7.456 1.00 91.81 176 PHE A C 1
ATOM 1346 O O . PHE A 1 176 ? -1.862 -6.383 -7.620 1.00 91.81 176 PHE A O 1
ATOM 1353 N N . ILE A 1 177 ? -0.132 -7.548 -6.768 1.00 91.62 177 ILE A N 1
ATOM 1354 C CA . ILE A 1 177 ? -0.929 -8.623 -6.171 1.00 91.62 177 ILE A CA 1
ATOM 1355 C C . ILE A 1 177 ? -0.859 -8.512 -4.655 1.00 91.62 177 ILE A C 1
ATOM 1357 O O . ILE A 1 177 ? 0.234 -8.418 -4.084 1.00 91.62 177 ILE A O 1
ATOM 1361 N N . ASP A 1 178 ? -2.037 -8.563 -4.041 1.00 92.38 178 ASP A N 1
ATOM 1362 C CA . ASP A 1 178 ? -2.263 -8.522 -2.602 1.00 92.38 178 ASP A CA 1
ATOM 1363 C C . ASP A 1 178 ? -1.433 -7.442 -1.873 1.00 92.38 178 ASP A C 1
ATOM 1365 O O . ASP A 1 178 ? -0.578 -7.776 -1.040 1.00 92.38 178 ASP A O 1
ATOM 1369 N N . PRO A 1 179 ? -1.587 -6.152 -2.228 1.00 91.88 179 PRO A N 1
ATOM 1370 C CA . PRO A 1 179 ? -0.778 -5.095 -1.646 1.00 91.88 179 PRO A CA 1
ATOM 1371 C C . PRO A 1 179 ? -1.060 -4.893 -0.149 1.00 91.88 179 PRO A C 1
ATOM 1373 O O . PRO A 1 179 ? -2.1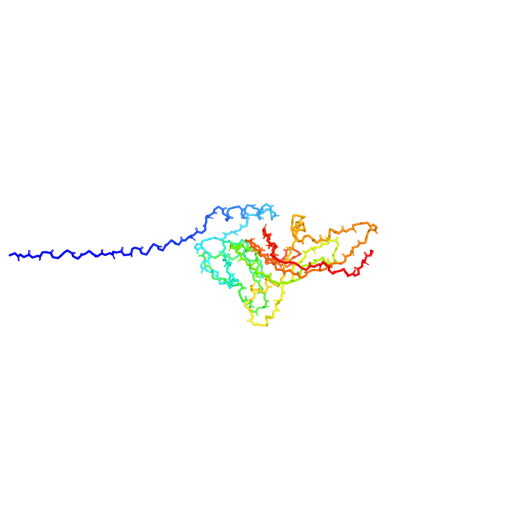65 -5.116 0.348 1.00 91.88 179 PRO A O 1
ATOM 1376 N N . ILE A 1 180 ? -0.037 -4.426 0.562 1.00 92.06 180 ILE A N 1
ATOM 1377 C CA . ILE A 1 180 ? -0.086 -4.044 1.975 1.00 92.06 180 ILE A CA 1
ATOM 1378 C C . ILE A 1 180 ? 0.112 -2.537 2.064 1.00 92.06 180 ILE A C 1
ATOM 1380 O O . ILE A 1 180 ? 1.111 -2.029 1.561 1.00 92.06 180 ILE A O 1
ATOM 1384 N N . VAL A 1 181 ? -0.801 -1.832 2.723 1.00 93.56 181 VAL A N 1
ATOM 1385 C CA . VAL A 1 181 ? -0.691 -0.392 2.978 1.00 93.56 181 VAL A CA 1
ATOM 1386 C C . VAL A 1 181 ? -0.343 -0.182 4.451 1.00 93.56 181 VAL A C 1
ATOM 1388 O O 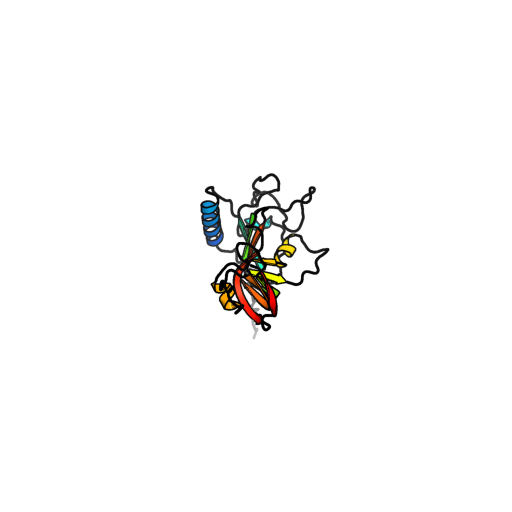. VAL A 1 181 ? -1.112 -0.583 5.325 1.00 93.56 181 VAL A O 1
ATOM 1391 N N . SER A 1 182 ? 0.808 0.429 4.735 1.00 91.88 182 SER A N 1
ATOM 1392 C CA . SER A 1 182 ? 1.172 0.894 6.079 1.00 91.88 182 SER A CA 1
ATOM 1393 C C . SER A 1 182 ? 0.864 2.381 6.198 1.00 91.88 182 SER A C 1
ATOM 1395 O O . SER A 1 182 ? 1.433 3.196 5.473 1.00 91.88 182 SER A O 1
ATOM 1397 N N . LEU A 1 183 ? -0.044 2.724 7.101 1.00 91.50 183 LEU A N 1
ATOM 1398 C CA . LEU A 1 183 ? -0.409 4.089 7.449 1.00 91.50 183 LEU A CA 1
ATOM 1399 C C . LEU A 1 183 ? 0.278 4.421 8.775 1.00 91.50 183 LEU A C 1
ATOM 1401 O O . LEU A 1 183 ? -0.164 3.980 9.835 1.00 91.50 183 LEU A O 1
ATOM 1405 N N . ASP A 1 184 ? 1.391 5.142 8.730 1.00 83.81 184 ASP A N 1
ATOM 1406 C CA . ASP A 1 184 ? 2.124 5.580 9.918 1.00 83.81 184 ASP A CA 1
ATOM 1407 C C . ASP A 1 184 ? 2.954 6.841 9.612 1.00 83.81 184 ASP A C 1
ATOM 1409 O O . ASP A 1 184 ? 2.977 7.319 8.479 1.00 83.81 184 ASP A O 1
ATOM 1413 N N . GLU A 1 185 ? 3.598 7.413 10.632 1.00 70.62 185 GLU A N 1
ATOM 1414 C CA . GLU A 1 185 ? 4.466 8.599 10.504 1.00 70.62 185 GLU A CA 1
ATOM 1415 C C . GLU A 1 185 ? 5.940 8.244 10.242 1.00 70.62 185 GLU A C 1
ATOM 1417 O O . GLU A 1 185 ? 6.810 9.113 10.256 1.00 70.62 185 GLU A O 1
ATOM 1422 N N . THR A 1 186 ? 6.257 6.961 10.070 1.00 64.31 186 THR A N 1
ATOM 1423 C CA . THR A 1 186 ? 7.634 6.464 10.020 1.00 64.31 186 THR A CA 1
ATOM 1424 C C . THR A 1 186 ? 8.109 6.237 8.589 1.00 64.31 186 THR A C 1
ATOM 1426 O O . THR A 1 186 ? 7.329 6.165 7.641 1.00 64.31 186 THR A O 1
ATOM 1429 N N . ASP A 1 187 ? 9.411 5.990 8.435 1.00 50.94 187 ASP A N 1
ATOM 1430 C CA . ASP A 1 187 ? 10.005 5.551 7.165 1.00 50.94 187 ASP A CA 1
ATOM 1431 C C . ASP A 1 187 ? 9.418 4.214 6.652 1.00 50.94 187 ASP A C 1
ATOM 1433 O O . ASP A 1 187 ? 9.658 3.826 5.505 1.00 50.94 187 ASP A O 1
ATOM 1437 N N . GLY A 1 188 ? 8.645 3.503 7.485 1.00 58.72 188 GLY A N 1
ATOM 1438 C CA . GLY A 1 188 ? 7.895 2.294 7.149 1.00 58.72 188 GLY A CA 1
ATOM 1439 C C . GLY A 1 188 ? 6.545 2.536 6.462 1.00 58.72 188 GLY A C 1
ATOM 1440 O O . GLY A 1 188 ? 6.021 1.594 5.863 1.00 58.72 188 GLY A O 1
ATOM 1441 N N . ALA A 1 189 ? 6.016 3.763 6.456 1.00 75.50 189 ALA A N 1
ATOM 1442 C CA . ALA A 1 189 ? 4.746 4.097 5.812 1.00 75.50 189 ALA A CA 1
ATOM 1443 C C . ALA A 1 189 ? 4.771 3.855 4.295 1.00 75.50 189 ALA A C 1
ATOM 1445 O O . ALA A 1 189 ? 5.816 3.962 3.651 1.00 75.50 189 ALA A O 1
ATOM 1446 N N . GLY A 1 190 ? 3.617 3.573 3.698 1.00 85.38 190 GLY A N 1
ATOM 1447 C CA . GLY A 1 190 ? 3.442 3.441 2.252 1.00 85.38 190 GLY A CA 1
ATOM 1448 C C . GLY A 1 190 ? 2.922 2.076 1.821 1.00 85.38 190 GLY A C 1
ATOM 1449 O O . GLY A 1 190 ? 2.581 1.222 2.643 1.00 85.38 190 GLY A O 1
ATOM 1450 N N . THR A 1 191 ? 2.851 1.882 0.506 1.00 89.06 191 THR A N 1
ATOM 1451 C CA . THR A 1 191 ? 2.259 0.681 -0.088 1.00 89.06 191 THR A CA 1
ATOM 1452 C C . THR A 1 191 ? 3.327 -0.267 -0.607 1.00 89.06 191 THR A C 1
ATOM 1454 O O . THR A 1 191 ? 4.242 0.124 -1.330 1.00 89.06 191 THR A O 1
ATOM 1457 N N . TYR A 1 192 ? 3.186 -1.540 -0.257 1.00 87.56 192 TYR A N 1
ATOM 1458 C CA . TYR A 1 192 ? 4.100 -2.616 -0.604 1.00 87.56 192 TYR A CA 1
ATOM 1459 C C . TYR A 1 192 ? 3.358 -3.689 -1.386 1.00 87.56 192 TYR A C 1
ATOM 1461 O O . TYR A 1 192 ? 2.242 -4.072 -1.044 1.00 87.56 192 TYR A O 1
ATOM 1469 N N . ALA A 1 193 ? 3.994 -4.221 -2.420 1.00 82.31 193 ALA A N 1
ATOM 1470 C CA . ALA A 1 193 ? 3.478 -5.384 -3.125 1.00 82.31 193 ALA A CA 1
ATOM 1471 C C . ALA A 1 193 ? 3.921 -6.663 -2.407 1.00 82.31 193 ALA A C 1
ATOM 1473 O O . ALA A 1 193 ? 5.105 -6.806 -2.106 1.00 82.31 193 ALA A O 1
ATOM 1474 N N . ARG A 1 194 ? 3.026 -7.641 -2.209 1.00 83.44 194 ARG A N 1
ATOM 1475 C CA . ARG A 1 194 ? 3.480 -9.007 -1.882 1.00 83.44 194 ARG A CA 1
ATOM 1476 C C . ARG A 1 194 ? 4.063 -9.701 -3.102 1.00 83.44 194 ARG A C 1
ATOM 1478 O O . ARG A 1 194 ? 4.977 -10.515 -2.985 1.00 83.44 194 ARG A O 1
ATOM 1485 N N . ASN A 1 195 ? 3.518 -9.392 -4.275 1.00 87.31 195 ASN A N 1
ATOM 1486 C CA . ASN A 1 195 ? 4.045 -9.845 -5.546 1.00 87.31 195 ASN A CA 1
ATOM 1487 C C . ASN A 1 195 ? 3.710 -8.840 -6.655 1.00 87.31 195 ASN A C 1
ATOM 1489 O O . ASN A 1 195 ? 2.731 -8.099 -6.571 1.00 87.31 195 ASN A O 1
ATOM 1493 N N . ILE A 1 196 ? 4.515 -8.855 -7.714 1.00 89.62 196 ILE A N 1
ATOM 1494 C CA . ILE A 1 196 ? 4.306 -8.056 -8.919 1.00 89.62 196 ILE A CA 1
ATOM 1495 C C . ILE A 1 196 ? 4.408 -8.935 -10.161 1.00 89.62 196 ILE A C 1
ATOM 1497 O O . ILE A 1 196 ? 5.216 -9.866 -10.216 1.00 89.62 196 ILE A O 1
ATOM 1501 N N . ILE A 1 197 ? 3.625 -8.601 -11.183 1.00 91.44 197 ILE A N 1
ATOM 1502 C CA . ILE A 1 197 ? 3.770 -9.138 -12.537 1.00 91.44 197 ILE A CA 1
ATOM 1503 C C . ILE A 1 197 ? 4.016 -7.967 -13.480 1.00 91.44 197 ILE A C 1
ATOM 1505 O O . ILE A 1 197 ? 3.180 -7.074 -13.611 1.00 91.44 197 ILE A O 1
ATOM 1509 N N . VAL A 1 198 ? 5.163 -7.975 -14.153 1.00 90.69 198 VAL A N 1
ATOM 1510 C CA . VAL A 1 198 ? 5.488 -6.969 -15.168 1.00 90.69 198 VAL A CA 1
ATOM 1511 C C . VAL A 1 198 ? 4.778 -7.329 -16.468 1.00 90.69 198 VAL A C 1
ATOM 1513 O O . VAL A 1 198 ? 5.032 -8.385 -17.041 1.00 90.69 198 VAL A O 1
ATOM 1516 N N . ILE A 1 199 ? 3.893 -6.447 -16.930 1.00 91.44 199 ILE A N 1
ATOM 1517 C CA . ILE A 1 199 ? 3.114 -6.636 -18.160 1.00 91.44 199 ILE A CA 1
ATOM 1518 C C . ILE A 1 199 ? 3.890 -6.087 -19.358 1.00 91.44 199 ILE A C 1
ATOM 1520 O O . ILE A 1 199 ? 4.020 -6.737 -20.392 1.00 91.44 199 ILE A O 1
ATOM 1524 N N . LYS A 1 200 ? 4.403 -4.863 -19.220 1.00 92.06 200 LYS A N 1
ATOM 1525 C CA . LYS A 1 200 ? 5.139 -4.147 -20.265 1.00 92.06 200 LYS A CA 1
ATOM 1526 C C . LYS A 1 200 ? 6.116 -3.182 -19.619 1.00 92.06 200 LYS A C 1
ATOM 1528 O O . LYS A 1 200 ? 5.746 -2.546 -18.640 1.00 92.06 200 LYS A O 1
ATOM 1533 N N . LYS A 1 201 ? 7.300 -3.022 -20.205 1.00 91.38 201 LYS A N 1
ATOM 1534 C CA . LYS A 1 201 ? 8.302 -2.036 -19.788 1.00 91.38 201 LYS A CA 1
ATOM 1535 C C . LYS A 1 201 ? 8.992 -1.381 -20.981 1.00 91.38 201 LYS A C 1
ATOM 1537 O O . LYS A 1 201 ? 9.061 -1.990 -22.050 1.00 91.38 201 LYS A O 1
ATOM 1542 N N . SER A 1 202 ? 9.479 -0.160 -20.790 1.00 90.19 202 SER A N 1
ATOM 1543 C CA . SER A 1 202 ? 10.436 0.488 -21.685 1.00 90.19 202 SER A CA 1
ATOM 1544 C C . SER A 1 202 ? 11.862 0.004 -21.414 1.00 90.19 202 SER A C 1
ATOM 1546 O O . SER A 1 202 ? 12.131 -0.670 -20.416 1.00 90.19 202 SER A O 1
ATOM 1548 N N . GLU A 1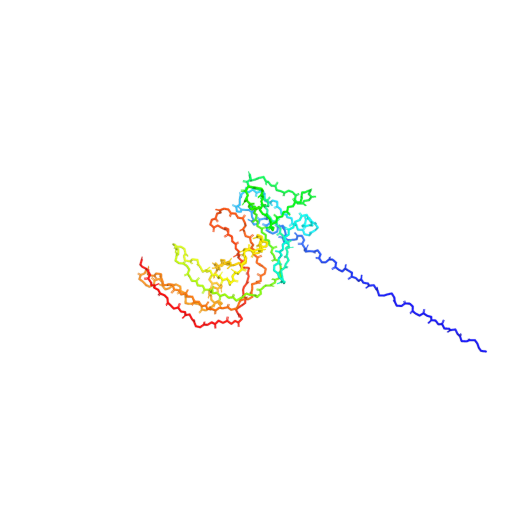 203 ? 12.787 0.405 -22.284 1.00 86.44 203 GLU A N 1
ATOM 1549 C CA . GLU A 1 203 ? 14.205 0.410 -21.930 1.00 86.44 203 GLU A CA 1
ATOM 1550 C C . GLU A 1 203 ? 14.453 1.393 -20.767 1.00 86.44 203 GLU A C 1
ATOM 1552 O O . GLU A 1 203 ? 13.769 2.426 -20.697 1.00 86.44 203 GLU A O 1
ATOM 1557 N N . PRO A 1 204 ? 15.395 1.099 -19.853 1.00 85.19 204 PRO A N 1
ATOM 1558 C CA . PRO A 1 204 ? 15.779 2.023 -18.795 1.00 85.19 204 PRO A CA 1
ATOM 1559 C C . PRO A 1 204 ? 16.394 3.311 -19.347 1.00 85.19 204 PRO A C 1
ATOM 1561 O O . PRO A 1 204 ? 17.270 3.286 -20.212 1.00 85.19 204 PRO A O 1
ATOM 1564 N N . VAL A 1 205 ? 15.977 4.442 -18.787 1.00 84.38 205 VAL A N 1
ATOM 1565 C CA . VAL A 1 205 ? 16.596 5.749 -19.002 1.00 84.38 205 VAL A CA 1
ATOM 1566 C C . VAL A 1 205 ? 17.532 6.030 -17.834 1.00 84.38 205 VAL A C 1
ATOM 1568 O O . VAL A 1 205 ? 17.115 6.066 -16.675 1.00 84.38 205 VAL A O 1
ATOM 1571 N N . PHE A 1 206 ? 18.811 6.229 -18.138 1.00 79.38 206 PHE A N 1
ATOM 1572 C CA . PHE A 1 206 ? 19.841 6.504 -17.141 1.00 79.38 206 PHE A CA 1
ATOM 1573 C C . PHE A 1 206 ? 19.952 8.001 -16.870 1.00 79.38 206 PHE A C 1
ATOM 1575 O O . PHE A 1 206 ? 19.951 8.812 -17.797 1.00 79.38 206 PHE A O 1
ATOM 1582 N N . GLY A 1 207 ? 20.056 8.350 -15.591 1.00 73.94 207 GLY A N 1
ATOM 1583 C CA . GLY A 1 207 ? 20.296 9.717 -15.142 1.00 73.94 207 GLY A CA 1
ATOM 1584 C C . GLY A 1 207 ? 21.700 9.903 -14.588 1.00 73.94 207 GLY A C 1
ATOM 1585 O O . GLY A 1 207 ? 22.614 9.122 -14.854 1.00 73.94 207 GLY A O 1
ATOM 1586 N N . ALA A 1 208 ? 21.868 10.969 -13.808 1.00 69.69 208 ALA A N 1
ATOM 1587 C CA . ALA A 1 208 ? 23.133 11.279 -13.160 1.00 69.69 208 ALA A CA 1
ATOM 1588 C C . ALA A 1 208 ? 23.543 10.188 -12.151 1.00 69.69 208 ALA A C 1
ATOM 1590 O O . ALA A 1 208 ? 22.704 9.554 -11.503 1.00 69.69 208 ALA A O 1
ATOM 1591 N N . CYS A 1 209 ? 24.855 10.003 -12.008 1.00 72.56 209 CYS A N 1
ATOM 1592 C CA . CYS A 1 209 ? 25.454 9.173 -10.969 1.00 72.56 209 CYS A CA 1
ATOM 1593 C C . CYS A 1 209 ? 26.062 10.070 -9.890 1.00 72.56 209 CYS A C 1
ATOM 1595 O O . CYS A 1 209 ? 26.748 11.041 -10.214 1.00 72.56 209 CYS A O 1
ATOM 1597 N N . TYR A 1 210 ? 25.844 9.721 -8.625 1.00 65.94 210 TYR A N 1
ATOM 1598 C CA . TYR A 1 210 ? 26.357 10.461 -7.468 1.00 65.94 210 TYR A CA 1
ATOM 1599 C C . TYR A 1 210 ? 27.380 9.607 -6.713 1.00 65.94 210 TYR A C 1
ATOM 1601 O O . TYR A 1 210 ? 27.189 8.394 -6.639 1.00 65.94 210 TYR A O 1
ATOM 1609 N N . GLN A 1 211 ? 28.455 10.228 -6.214 1.00 59.78 211 GLN A N 1
ATOM 1610 C CA . GLN A 1 211 ? 29.472 9.613 -5.342 1.00 59.78 211 GLN A CA 1
ATOM 1611 C C . GLN A 1 211 ? 29.106 9.773 -3.871 1.00 59.78 211 GLN A C 1
ATOM 1613 O O . GLN A 1 211 ? 28.521 10.829 -3.542 1.00 59.78 211 GLN A O 1
#

Foldseek 3Di:
DDDDDDDDDDPPPPPPPPPFDDCVVQVVVQVVVCVVVVHGKDKDAGPLCPLEADDDPPFKDWGMWIRKADPVSDGDRSNPHHDYQQDAPPVRHGIFTKTKMAGKDKFKFKWKFDDDPQGWIKTAGDDPPPPGGNNVVLVRMETEHDPVSCVQLVPDDQDCVPPKGKIKMKTFIKMAGTKMAGGDPDPPGGIYGPDIHTPDIDDIDIDDIDD

pLDDT: mean 79.05, std 16.87, range [35.5, 96.56]

Radius of gyration: 22.55 Å; Cα contacts (8 Å, |Δi|>4): 411; chains: 1; bounding box: 92×57×44 Å

Mean predicted aligned error: 10.19 Å

Nearest PDB structures (foldseek):
  8ckb-assembly1_H006  TM=2.001E-01  e=8.480E+00  Bacteroides phage crAss001
  5ly6-assembly1_B  TM=1.685E-01  e=5.735E+00  Streptococcus pneumoniae D39
  8tvu-assembly1_B  TM=1.263E-01  e=4.337E+00  Salmonella phage P22